Protein AF-A0A3B0Q1G1-F1 (afdb_monomer_lite)

Structure (mmCIF, N/CA/C/O backbone):
data_AF-A0A3B0Q1G1-F1
#
_entry.id   AF-A0A3B0Q1G1-F1
#
loop_
_atom_site.group_PDB
_atom_site.id
_atom_site.type_symbol
_atom_site.label_atom_id
_atom_site.label_alt_id
_atom_site.label_comp_id
_atom_site.label_asym_id
_atom_site.label_entity_id
_atom_site.label_seq_id
_atom_site.pdbx_PDB_ins_code
_atom_site.Cartn_x
_atom_site.Cartn_y
_atom_site.Cartn_z
_atom_site.occupancy
_atom_site.B_iso_or_equiv
_atom_site.auth_seq_id
_atom_site.auth_comp_id
_atom_site.auth_asym_id
_atom_site.auth_atom_id
_atom_site.pdbx_PDB_model_num
ATOM 1 N N . MET A 1 1 ? 29.381 -32.086 -14.141 1.00 49.34 1 MET A N 1
ATOM 2 C CA . MET A 1 1 ? 28.793 -31.236 -15.201 1.00 49.34 1 MET A CA 1
ATOM 3 C C . MET A 1 1 ? 27.579 -30.537 -14.602 1.00 49.34 1 MET A C 1
ATOM 5 O O . MET A 1 1 ? 26.660 -31.229 -14.189 1.00 49.34 1 MET A O 1
ATOM 9 N N . PHE A 1 2 ? 27.609 -29.208 -14.455 1.00 56.28 2 PHE A N 1
ATOM 10 C CA . PHE A 1 2 ? 26.468 -28.433 -13.952 1.00 56.28 2 PHE A CA 1
ATOM 11 C C . PHE A 1 2 ? 25.644 -27.934 -15.138 1.00 56.28 2 PHE A C 1
ATOM 13 O O . PHE A 1 2 ? 26.178 -27.279 -16.027 1.00 56.28 2 PHE A O 1
ATOM 20 N N . TYR A 1 3 ? 24.353 -28.256 -15.155 1.00 56.06 3 TYR A N 1
ATOM 21 C CA . TYR A 1 3 ? 23.409 -27.800 -16.171 1.00 56.06 3 TYR A CA 1
ATOM 22 C C . TYR A 1 3 ? 22.185 -27.208 -15.475 1.00 56.06 3 TYR A C 1
ATOM 24 O O . TYR A 1 3 ? 21.592 -27.846 -14.604 1.00 56.06 3 TYR A O 1
ATOM 32 N N . ARG A 1 4 ? 21.803 -25.985 -15.853 1.00 54.62 4 ARG A N 1
ATOM 33 C CA . ARG A 1 4 ? 20.591 -25.323 -15.363 1.00 54.62 4 ARG A CA 1
ATOM 34 C C . ARG A 1 4 ? 19.652 -25.112 -16.540 1.00 54.62 4 ARG A C 1
ATOM 36 O O . ARG A 1 4 ? 19.988 -24.416 -17.491 1.00 54.62 4 ARG A O 1
ATOM 43 N N . GLN A 1 5 ? 18.462 -25.699 -16.473 1.00 60.81 5 GLN A N 1
ATOM 44 C CA . GLN A 1 5 ? 17.454 -25.490 -17.505 1.00 60.81 5 GLN A CA 1
ATOM 45 C C . GLN A 1 5 ? 16.916 -24.054 -17.413 1.00 60.81 5 GLN A C 1
ATOM 47 O O . GLN A 1 5 ? 16.353 -23.652 -16.389 1.00 60.81 5 GLN A O 1
ATOM 52 N N . THR A 1 6 ? 17.074 -23.272 -18.482 1.00 58.97 6 THR A N 1
ATOM 53 C CA . THR A 1 6 ? 16.499 -21.922 -18.574 1.00 58.97 6 THR A CA 1
ATOM 54 C C . THR A 1 6 ? 14.976 -22.009 -18.567 1.00 58.97 6 THR A C 1
ATOM 56 O O . THR A 1 6 ? 14.389 -22.705 -19.400 1.00 58.97 6 THR A O 1
ATOM 59 N N . LYS A 1 7 ? 14.307 -21.297 -17.652 1.00 60.03 7 LYS A N 1
ATOM 60 C CA . LYS A 1 7 ? 12.838 -21.308 -17.575 1.00 60.03 7 LYS A CA 1
ATOM 61 C C . LYS A 1 7 ? 12.253 -20.224 -18.482 1.00 60.03 7 LYS A C 1
ATOM 63 O O . LYS A 1 7 ? 12.054 -19.102 -18.033 1.00 60.03 7 LYS A O 1
ATOM 68 N N . ARG A 1 8 ? 11.877 -20.590 -19.709 1.00 65.69 8 ARG A N 1
ATOM 69 C CA . ARG A 1 8 ? 11.277 -19.692 -20.722 1.00 65.69 8 ARG A CA 1
ATOM 70 C C . ARG A 1 8 ? 9.740 -19.615 -20.671 1.00 65.69 8 ARG A C 1
ATOM 72 O O . ARG A 1 8 ? 9.079 -19.457 -21.688 1.00 65.69 8 ARG A O 1
ATOM 79 N N . LYS A 1 9 ? 9.136 -19.790 -19.488 1.00 65.88 9 LYS A N 1
ATOM 80 C CA . LYS A 1 9 ? 7.666 -19.786 -19.351 1.00 65.88 9 LYS A CA 1
ATOM 81 C C . LYS A 1 9 ? 7.138 -18.350 -19.422 1.00 65.88 9 LYS A C 1
ATOM 83 O O . LYS A 1 9 ? 7.318 -17.606 -18.457 1.00 65.88 9 LYS A O 1
ATOM 88 N N . THR A 1 10 ? 6.475 -18.015 -20.524 1.00 63.28 10 THR A N 1
ATOM 89 C CA . THR A 1 10 ? 5.694 -16.786 -20.721 1.00 63.28 10 THR A CA 1
ATOM 90 C C . THR A 1 10 ? 4.335 -16.877 -20.003 1.00 63.28 10 THR A C 1
ATOM 92 O O . THR A 1 10 ? 3.992 -17.921 -19.444 1.00 63.28 10 THR A O 1
ATOM 95 N N . ASN A 1 11 ? 3.581 -15.771 -19.954 1.00 63.81 11 ASN A N 1
ATOM 96 C CA . ASN A 1 11 ? 2.269 -15.682 -19.289 1.00 63.81 11 ASN A CA 1
ATOM 97 C C . ASN A 1 11 ? 2.287 -16.039 -17.785 1.00 63.81 11 ASN A C 1
ATOM 99 O O . ASN A 1 11 ? 1.436 -16.762 -17.266 1.00 63.81 11 ASN A O 1
ATOM 103 N N . ARG A 1 12 ? 3.313 -15.565 -17.071 1.00 70.25 12 ARG A N 1
ATOM 104 C CA . ARG A 1 12 ? 3.322 -15.554 -15.601 1.00 70.25 12 ARG A CA 1
ATOM 105 C C . ARG A 1 12 ? 2.546 -14.340 -15.100 1.00 70.25 12 ARG A C 1
ATOM 107 O O . ARG A 1 12 ? 2.328 -13.401 -15.859 1.00 70.25 12 ARG A O 1
ATOM 114 N N . GLN A 1 13 ? 2.179 -14.345 -13.818 1.00 71.69 13 GLN A N 1
ATOM 115 C CA . GLN A 1 13 ? 1.636 -13.164 -13.148 1.00 71.69 13 GLN A CA 1
ATOM 116 C C . GLN A 1 13 ? 2.505 -11.945 -13.492 1.00 71.69 13 GLN A C 1
ATOM 118 O O . GLN A 1 13 ? 3.705 -11.988 -13.249 1.00 71.69 13 GLN A O 1
ATOM 123 N N . LEU A 1 14 ? 1.922 -10.903 -14.086 1.00 73.94 14 LEU A N 1
ATOM 124 C CA . LEU A 1 14 ? 2.657 -9.734 -14.599 1.00 73.94 14 LEU A CA 1
ATOM 125 C C . LEU A 1 14 ? 2.901 -8.672 -13.521 1.00 73.94 14 LEU A C 1
ATOM 127 O O . LEU A 1 14 ? 3.908 -7.967 -13.533 1.00 73.94 14 LEU A O 1
ATOM 131 N N . PHE A 1 15 ? 1.975 -8.595 -12.571 1.00 76.69 15 PHE A N 1
ATOM 132 C CA . PHE A 1 15 ? 1.910 -7.590 -11.522 1.00 76.69 15 PHE A CA 1
ATOM 133 C C . PHE A 1 15 ? 1.591 -8.280 -10.206 1.00 76.69 15 PHE A C 1
ATOM 135 O O . PHE A 1 15 ? 0.821 -9.247 -10.193 1.00 76.69 15 PHE A O 1
ATOM 142 N N . LYS A 1 16 ? 2.096 -7.755 -9.089 1.00 77.19 16 LYS A N 1
ATOM 143 C CA . LYS A 1 16 ? 1.431 -8.036 -7.812 1.00 77.19 16 LYS A CA 1
ATOM 144 C C . LYS A 1 16 ? -0.013 -7.528 -7.892 1.00 77.19 16 LYS A C 1
ATOM 146 O O . LYS A 1 16 ? -0.268 -6.482 -8.477 1.00 77.19 16 LYS A O 1
ATOM 151 N N . GLU A 1 17 ? -0.957 -8.265 -7.314 1.00 80.31 17 GLU A N 1
ATOM 152 C CA . GLU A 1 17 ? -2.388 -7.915 -7.386 1.00 80.31 17 GLU A CA 1
ATOM 153 C C . GLU A 1 17 ? -2.722 -6.619 -6.634 1.00 80.31 17 GLU A C 1
ATOM 155 O O . GLU A 1 17 ? -3.733 -5.971 -6.907 1.00 80.31 17 GLU A O 1
ATOM 160 N N . THR A 1 18 ? -1.863 -6.217 -5.697 1.00 85.50 18 THR A N 1
ATOM 161 C CA . THR A 1 18 ? -2.074 -5.024 -4.887 1.00 85.50 18 THR A CA 1
ATOM 162 C C . THR A 1 18 ? -1.908 -3.756 -5.716 1.00 85.50 18 THR A C 1
ATOM 164 O O . THR A 1 18 ? -0.815 -3.417 -6.169 1.00 85.50 18 THR A O 1
ATOM 167 N N . ILE A 1 19 ? -3.007 -3.018 -5.843 1.00 88.25 19 ILE A N 1
ATOM 168 C CA . ILE A 1 19 ? -3.023 -1.656 -6.369 1.00 88.25 19 ILE A CA 1
ATOM 169 C C . ILE A 1 19 ? -2.858 -0.688 -5.201 1.00 88.25 19 ILE A C 1
ATOM 171 O O . ILE A 1 19 ? -3.674 -0.676 -4.274 1.00 88.25 19 ILE A O 1
ATOM 175 N N . TYR A 1 20 ? -1.846 0.165 -5.283 1.00 92.00 20 TYR A N 1
ATOM 176 C CA . TYR A 1 20 ? -1.617 1.230 -4.317 1.00 92.00 20 TYR A CA 1
ATOM 177 C C . TYR A 1 20 ? -2.210 2.540 -4.817 1.00 92.00 20 TYR A C 1
ATOM 179 O O . TYR A 1 20 ? -2.220 2.821 -6.016 1.00 92.00 20 TYR A O 1
ATOM 187 N N . SER A 1 21 ? -2.724 3.346 -3.890 1.00 92.94 21 SER A N 1
ATOM 188 C CA . SER A 1 21 ? -3.154 4.714 -4.187 1.00 92.94 21 SER A CA 1
ATOM 189 C C . SER A 1 21 ? -2.000 5.689 -3.972 1.00 92.94 21 SER A C 1
ATOM 191 O O . SER A 1 21 ? -1.089 5.414 -3.194 1.00 92.94 21 SER A O 1
ATOM 193 N N . ILE A 1 22 ? -2.071 6.836 -4.639 1.00 94.38 22 ILE A N 1
ATOM 194 C CA . ILE A 1 22 ? -1.058 7.891 -4.584 1.00 94.38 22 ILE A CA 1
ATOM 195 C C . ILE A 1 22 ? -1.653 9.130 -3.899 1.00 94.38 22 ILE A C 1
ATOM 197 O O . ILE A 1 22 ? -2.836 9.445 -4.081 1.00 94.38 22 ILE A O 1
ATOM 201 N N . GLU A 1 23 ? -0.862 9.805 -3.068 1.00 92.81 23 GLU A N 1
ATOM 202 C CA . GLU A 1 23 ? -1.039 11.228 -2.751 1.00 92.81 23 GLU A CA 1
ATOM 203 C C . GLU A 1 23 ? -0.050 12.032 -3.585 1.00 92.81 23 GLU A C 1
ATOM 205 O O . GLU A 1 23 ? 1.117 11.655 -3.675 1.00 92.81 23 GLU A O 1
ATOM 210 N N . THR A 1 24 ? -0.503 13.134 -4.169 1.00 92.75 24 THR A N 1
ATOM 211 C CA . THR A 1 24 ? 0.381 14.086 -4.840 1.00 92.75 24 THR A CA 1
ATOM 212 C C . THR A 1 24 ? 0.466 15.338 -3.988 1.00 92.75 24 THR A C 1
ATOM 214 O O . THR A 1 24 ? -0.559 15.962 -3.718 1.00 92.75 24 THR A O 1
ATOM 217 N N . ILE A 1 25 ? 1.676 15.693 -3.574 1.00 91.50 25 ILE A N 1
ATOM 218 C CA . ILE A 1 25 ? 1.970 16.899 -2.798 1.00 91.50 25 ILE A CA 1
ATOM 219 C C . ILE A 1 25 ? 2.879 17.769 -3.659 1.00 91.50 25 ILE A C 1
ATOM 221 O O . ILE A 1 25 ? 3.751 17.256 -4.350 1.00 91.50 25 ILE A O 1
ATOM 225 N N . THR A 1 26 ? 2.640 19.076 -3.679 1.00 91.69 26 THR A N 1
ATOM 226 C CA . THR A 1 26 ? 3.552 20.017 -4.342 1.00 91.69 26 THR A CA 1
ATOM 227 C C . THR A 1 26 ? 4.533 20.526 -3.298 1.00 91.69 26 THR A C 1
ATOM 229 O O . THR A 1 26 ? 4.090 21.016 -2.258 1.00 91.69 26 THR A O 1
ATOM 232 N N . ASN A 1 27 ? 5.830 20.354 -3.538 1.00 90.50 27 ASN A N 1
ATOM 233 C CA . ASN A 1 27 ? 6.868 20.813 -2.621 1.00 90.50 27 ASN A CA 1
ATOM 234 C C . ASN A 1 27 ? 7.078 22.336 -2.724 1.00 90.50 27 ASN A C 1
ATOM 236 O O . ASN A 1 27 ? 6.457 23.016 -3.545 1.00 90.50 27 ASN A O 1
ATOM 240 N N . GLU A 1 28 ? 7.958 22.877 -1.882 1.00 90.75 28 GLU A N 1
ATOM 241 C CA . GLU A 1 28 ? 8.259 24.317 -1.824 1.00 90.75 28 GLU A CA 1
ATOM 242 C C . GLU A 1 28 ? 8.811 24.873 -3.150 1.00 90.75 28 GLU A C 1
ATOM 244 O O . GLU A 1 28 ? 8.628 26.051 -3.447 1.00 90.75 28 GLU A O 1
ATOM 249 N N . ASN A 1 29 ? 9.410 24.015 -3.984 1.00 91.94 29 ASN A N 1
ATOM 250 C CA . ASN A 1 29 ? 9.937 24.368 -5.304 1.00 91.94 29 ASN A CA 1
ATOM 251 C C . ASN A 1 29 ? 8.871 24.312 -6.416 1.00 91.94 29 ASN A C 1
ATOM 253 O O . ASN A 1 29 ? 9.179 24.572 -7.578 1.00 91.94 29 ASN A O 1
ATOM 257 N N . GLY A 1 30 ? 7.622 23.961 -6.092 1.00 89.94 30 GLY A N 1
ATOM 258 C CA . GLY A 1 30 ? 6.548 23.793 -7.073 1.00 89.94 30 GLY A CA 1
ATOM 259 C C . GLY A 1 30 ? 6.559 22.439 -7.793 1.00 89.94 30 GLY A C 1
ATOM 260 O O . GLY A 1 30 ? 5.782 22.237 -8.730 1.00 89.94 30 GLY A O 1
ATOM 261 N N . GLU A 1 31 ? 7.405 21.497 -7.376 1.00 89.69 31 GLU A N 1
ATOM 262 C CA . GLU A 1 31 ? 7.509 20.174 -7.987 1.00 89.69 31 GLU A CA 1
ATOM 263 C C . GLU A 1 31 ? 6.510 19.196 -7.358 1.00 89.69 31 GLU A C 1
ATOM 265 O O . GLU A 1 31 ? 6.242 19.220 -6.155 1.00 89.69 31 GLU A O 1
ATOM 270 N N . LYS A 1 32 ? 5.940 18.310 -8.183 1.00 91.94 32 LYS A N 1
ATOM 271 C CA . LYS A 1 32 ? 5.004 17.276 -7.725 1.00 91.94 32 LYS A CA 1
ATOM 272 C C . LYS A 1 32 ? 5.770 16.082 -7.156 1.00 91.94 32 LYS A C 1
ATOM 274 O O . LYS A 1 32 ? 6.426 15.357 -7.901 1.00 91.94 32 LYS A O 1
ATOM 279 N N . GLU A 1 33 ? 5.571 15.812 -5.875 1.00 93.75 33 GLU A N 1
ATOM 280 C CA . GLU A 1 33 ? 6.030 14.610 -5.186 1.00 93.75 33 GLU A CA 1
ATOM 281 C C . GLU A 1 33 ? 4.877 13.617 -5.020 1.00 93.75 33 GLU A C 1
ATOM 283 O O . GLU A 1 33 ? 3.731 13.983 -4.738 1.00 93.75 33 GLU A O 1
ATOM 288 N N . TYR A 1 34 ? 5.176 12.334 -5.215 1.00 94.56 34 TYR A N 1
ATOM 289 C CA . TYR A 1 34 ? 4.189 11.261 -5.172 1.00 94.56 34 TYR A CA 1
ATOM 290 C C . TYR A 1 34 ? 4.453 10.371 -3.973 1.00 94.56 34 TYR A C 1
ATOM 292 O O . TYR A 1 34 ? 5.544 9.840 -3.831 1.00 94.56 34 TYR A O 1
ATOM 300 N N . TYR A 1 35 ? 3.444 10.140 -3.149 1.00 93.94 35 TYR A N 1
ATOM 301 C CA . TYR A 1 35 ? 3.564 9.328 -1.947 1.00 93.94 35 TYR A CA 1
ATOM 302 C C . TYR A 1 35 ? 2.626 8.130 -2.014 1.00 93.94 35 TYR A C 1
ATOM 304 O O . TYR A 1 35 ? 1.458 8.242 -2.404 1.00 93.94 35 TYR A O 1
ATOM 312 N N . LYS A 1 36 ? 3.134 6.966 -1.613 1.00 94.44 36 LYS A N 1
ATOM 313 C CA . LYS A 1 36 ? 2.354 5.730 -1.531 1.00 94.44 36 LYS A CA 1
ATOM 314 C C . LYS A 1 36 ? 1.379 5.809 -0.357 1.00 94.44 36 LYS A C 1
ATOM 316 O O . LYS A 1 36 ? 1.761 6.192 0.746 1.00 94.44 36 LYS A O 1
ATOM 321 N N . LYS A 1 37 ? 0.128 5.406 -0.592 1.00 93.81 37 LYS A N 1
ATOM 322 C CA . LYS A 1 37 ? -0.869 5.191 0.461 1.00 93.81 37 LYS A CA 1
ATOM 323 C C . LYS A 1 37 ? -1.014 3.711 0.769 1.00 93.81 37 LYS A C 1
ATOM 325 O O . LYS A 1 37 ? -1.346 2.919 -0.118 1.00 93.81 37 LYS A O 1
ATOM 330 N N . GLU A 1 38 ? -0.884 3.372 2.039 1.00 92.75 38 GLU A N 1
ATOM 331 C CA . GLU A 1 38 ? -1.140 2.038 2.568 1.00 92.75 38 GLU A CA 1
ATOM 332 C C . GLU A 1 38 ? -2.394 2.018 3.446 1.00 92.75 38 GLU A C 1
ATOM 334 O O . GLU A 1 38 ? -3.008 3.049 3.744 1.00 92.75 38 GLU A O 1
ATOM 339 N N . LYS A 1 39 ? -2.842 0.811 3.794 1.00 93.50 39 LYS A N 1
ATOM 340 C CA . LYS A 1 39 ? -4.026 0.591 4.624 1.00 93.50 39 LYS A CA 1
ATOM 341 C C . LYS A 1 39 ? -3.672 -0.337 5.771 1.00 93.50 39 LYS A C 1
ATOM 343 O O . LYS A 1 39 ? -3.285 -1.476 5.534 1.00 93.50 39 LYS A O 1
ATOM 348 N N . ILE A 1 40 ? -3.926 0.124 6.985 1.00 94.44 40 ILE A N 1
ATOM 349 C CA . ILE A 1 40 ? -3.827 -0.670 8.204 1.00 94.44 40 ILE A CA 1
ATOM 350 C C . ILE A 1 40 ? -5.232 -1.122 8.581 1.00 94.44 40 ILE A C 1
ATOM 352 O O . ILE A 1 40 ? -6.124 -0.288 8.734 1.00 94.44 40 ILE A O 1
ATOM 356 N N . ASN A 1 41 ? -5.465 -2.430 8.709 1.00 96.19 41 ASN A N 1
ATOM 357 C CA . ASN A 1 41 ? -6.748 -2.925 9.206 1.00 96.19 41 ASN A CA 1
ATOM 358 C C . ASN A 1 41 ? -6.787 -2.830 10.733 1.00 96.19 41 ASN A C 1
ATOM 360 O O . ASN A 1 41 ? -6.004 -3.491 11.403 1.00 96.19 41 ASN A O 1
ATOM 364 N N . ILE A 1 42 ? -7.730 -2.056 11.267 1.00 96.06 42 ILE A N 1
ATOM 365 C CA . ILE A 1 42 ? -7.780 -1.708 12.696 1.00 96.06 42 ILE A CA 1
ATOM 366 C C . ILE A 1 42 ? -7.909 -2.951 13.590 1.00 96.06 42 ILE A C 1
ATOM 368 O O . ILE A 1 42 ? -7.224 -3.060 14.601 1.00 96.06 42 ILE A O 1
ATOM 372 N N . ILE A 1 43 ? -8.763 -3.904 13.203 1.00 95.69 43 ILE A N 1
ATOM 373 C CA . ILE A 1 43 ? -9.078 -5.097 14.008 1.00 95.69 43 ILE A CA 1
ATOM 374 C C . ILE A 1 43 ? -7.996 -6.181 13.907 1.00 95.69 43 ILE A C 1
ATOM 376 O O . ILE A 1 43 ? -7.854 -6.995 14.820 1.00 95.69 43 ILE A O 1
ATOM 380 N N . ASN A 1 44 ? -7.229 -6.199 12.816 1.00 94.56 44 ASN A N 1
ATOM 381 C CA . ASN A 1 44 ? -6.196 -7.204 12.577 1.00 94.56 44 ASN A CA 1
ATOM 382 C C . ASN A 1 44 ? -4.776 -6.726 12.900 1.00 94.56 44 ASN A C 1
ATOM 384 O O . ASN A 1 44 ? -3.895 -7.569 13.062 1.00 94.56 44 ASN A O 1
ATOM 388 N N . GLU A 1 45 ? -4.535 -5.418 12.980 1.00 94.38 45 GLU A N 1
ATOM 389 C CA . GLU A 1 45 ? -3.201 -4.880 13.237 1.00 94.38 45 GLU A CA 1
ATOM 390 C C . GLU A 1 45 ? -2.840 -5.044 14.711 1.00 94.38 45 GLU A C 1
ATOM 392 O O . GLU A 1 45 ? -3.460 -4.441 15.587 1.00 94.38 45 GLU A O 1
ATOM 397 N N . LYS A 1 46 ? -1.853 -5.893 15.003 1.00 93.19 46 LYS A N 1
ATOM 398 C CA . LYS A 1 46 ? -1.469 -6.188 16.386 1.00 93.19 46 LYS A CA 1
ATOM 399 C C . LYS A 1 46 ? -0.854 -4.977 17.066 1.00 93.19 46 LYS A C 1
ATOM 401 O O . LYS A 1 46 ? -1.111 -4.766 18.245 1.00 93.19 46 LYS A O 1
ATOM 406 N N . ASN A 1 47 ? -0.114 -4.166 16.315 1.00 91.94 47 ASN A N 1
ATOM 407 C CA . ASN A 1 47 ? 0.621 -3.005 16.806 1.00 91.94 47 ASN A CA 1
ATOM 408 C C . ASN A 1 47 ? -0.141 -1.688 16.590 1.00 91.94 47 ASN A C 1
ATOM 410 O O . ASN A 1 47 ? 0.469 -0.622 16.547 1.00 91.94 47 ASN A O 1
ATOM 414 N N . ILE A 1 48 ? -1.475 -1.729 16.473 1.00 94.50 48 ILE A N 1
ATOM 415 C CA . ILE A 1 48 ? -2.288 -0.557 16.113 1.00 94.50 48 ILE A CA 1
ATOM 416 C C . ILE A 1 48 ? -2.039 0.644 17.035 1.00 94.50 48 ILE A C 1
ATOM 418 O O . ILE A 1 48 ? -1.995 1.776 16.569 1.00 94.50 48 ILE A O 1
ATOM 422 N N . TYR A 1 49 ? -1.780 0.404 18.322 1.00 94.44 49 TYR A N 1
ATOM 423 C CA . TYR A 1 49 ? -1.457 1.449 19.292 1.00 94.44 49 TYR A CA 1
ATOM 424 C C . TYR A 1 49 ? -0.180 2.228 18.939 1.00 94.44 49 TYR A C 1
ATOM 426 O O . TYR A 1 49 ? -0.170 3.455 19.017 1.00 94.44 49 TYR A O 1
ATOM 434 N N . TYR A 1 50 ? 0.870 1.545 18.469 1.00 91.88 50 TYR A N 1
ATOM 435 C CA . TYR A 1 50 ? 2.101 2.203 18.023 1.00 91.88 50 TYR A CA 1
ATOM 436 C C . TYR A 1 50 ? 1.842 3.098 16.813 1.00 91.88 50 TYR A C 1
ATOM 438 O O . TYR A 1 50 ? 2.298 4.238 16.805 1.00 91.88 50 TYR A O 1
ATOM 446 N N . HIS A 1 51 ? 1.054 2.632 15.842 1.00 92.31 51 HIS A N 1
ATOM 447 C CA . HIS A 1 51 ? 0.689 3.450 14.684 1.00 92.31 51 HIS A CA 1
ATOM 448 C C . HIS A 1 51 ? -0.116 4.693 15.079 1.00 92.31 51 HIS A C 1
ATOM 450 O O . HIS A 1 51 ? 0.120 5.775 14.549 1.00 92.31 51 HIS A O 1
ATOM 456 N N . LEU A 1 52 ? -1.045 4.562 16.031 1.00 95.12 52 LEU A N 1
ATOM 457 C CA . LEU A 1 52 ? -1.863 5.681 16.506 1.00 95.12 52 LEU A CA 1
ATOM 458 C C . LEU A 1 52 ? -1.048 6.728 17.282 1.00 95.12 52 LEU A C 1
ATOM 460 O O . LEU A 1 52 ? -1.359 7.913 17.193 1.00 95.12 52 LEU A O 1
ATOM 464 N N . VAL A 1 53 ? -0.024 6.309 18.034 1.00 93.19 53 VAL A N 1
ATOM 465 C CA . VAL A 1 53 ? 0.792 7.204 18.874 1.00 93.19 53 VAL A CA 1
ATOM 466 C C . VAL A 1 53 ? 2.000 7.758 18.116 1.00 93.19 53 VAL A C 1
ATOM 468 O O . VAL A 1 53 ? 2.194 8.971 18.067 1.00 93.19 53 VAL A O 1
ATOM 471 N N . LYS A 1 54 ? 2.823 6.884 17.531 1.00 90.25 54 LYS A N 1
ATOM 472 C CA . LYS A 1 54 ? 4.115 7.234 16.922 1.00 90.25 54 LYS A CA 1
ATOM 473 C C . LYS A 1 54 ? 3.957 7.712 15.482 1.00 90.25 54 LYS A C 1
ATOM 475 O O . LYS A 1 54 ? 4.465 8.770 15.115 1.00 90.25 54 LYS A O 1
ATOM 480 N N . ASP A 1 55 ? 3.178 6.977 14.697 1.00 89.69 55 ASP A N 1
ATOM 481 C CA . ASP A 1 55 ? 2.984 7.261 13.272 1.00 89.69 55 ASP A CA 1
ATOM 482 C C . ASP A 1 55 ? 1.778 8.185 13.043 1.00 89.69 55 ASP A C 1
ATOM 484 O O . ASP A 1 55 ? 1.292 8.341 11.928 1.00 89.69 55 ASP A O 1
ATOM 488 N N . ARG A 1 56 ? 1.286 8.849 14.097 1.00 91.62 56 ARG A N 1
ATOM 489 C CA . ARG A 1 56 ? 0.075 9.678 14.059 1.00 91.62 56 ARG A CA 1
ATOM 490 C C . ARG A 1 56 ? 0.057 10.675 12.901 1.00 91.62 56 ARG A C 1
ATOM 492 O O . ARG A 1 56 ? -0.974 10.884 12.267 1.00 91.62 56 ARG A O 1
ATOM 499 N N . HIS A 1 57 ? 1.202 11.294 12.635 1.00 90.75 57 HIS A N 1
ATOM 500 C CA . HIS A 1 57 ? 1.368 12.317 11.606 1.00 90.75 57 HIS A CA 1
ATOM 501 C C . HIS A 1 57 ? 1.216 11.777 10.171 1.00 90.75 57 HIS A C 1
ATOM 503 O O . HIS A 1 57 ? 0.860 12.540 9.273 1.00 90.75 57 HIS A O 1
ATOM 509 N N . THR A 1 58 ? 1.428 10.476 9.960 1.00 92.06 58 THR A N 1
ATOM 510 C CA . THR A 1 58 ? 1.325 9.805 8.654 1.00 92.06 58 THR A CA 1
ATOM 511 C C . THR A 1 58 ? -0.101 9.336 8.354 1.00 92.06 58 THR A C 1
ATOM 513 O O . THR A 1 58 ? -0.472 9.108 7.197 1.00 92.06 58 THR A O 1
ATOM 516 N N . LEU A 1 59 ? -0.942 9.219 9.387 1.00 94.38 59 LEU A N 1
ATOM 517 C CA . LEU A 1 59 ? -2.341 8.833 9.258 1.00 94.38 59 LEU A CA 1
ATOM 518 C C . LEU A 1 59 ? -3.136 9.949 8.581 1.00 94.38 59 LEU A C 1
ATOM 520 O O . LEU A 1 59 ? -3.275 11.053 9.105 1.00 94.38 59 LEU A O 1
ATOM 524 N N . ILE A 1 60 ? -3.754 9.640 7.441 1.00 93.38 60 ILE A N 1
ATOM 525 C CA . ILE A 1 60 ? -4.515 10.628 6.659 1.00 93.38 60 ILE A CA 1
ATOM 526 C C . ILE A 1 60 ? -5.667 11.221 7.484 1.00 93.38 60 ILE A C 1
ATOM 528 O O . ILE A 1 60 ? -5.939 12.416 7.395 1.00 93.38 60 ILE A O 1
ATOM 532 N N . ILE A 1 61 ? -6.313 10.401 8.320 1.00 93.44 61 ILE A N 1
ATOM 533 C CA . ILE A 1 61 ? -7.420 10.845 9.176 1.00 93.44 61 ILE A CA 1
ATOM 534 C C . ILE A 1 61 ? -6.976 11.864 10.233 1.00 93.44 61 ILE A C 1
ATOM 536 O O . ILE A 1 61 ? -7.797 12.659 10.665 1.00 93.44 61 ILE A O 1
ATOM 540 N N . ASN A 1 62 ? -5.690 11.922 10.599 1.00 94.44 62 ASN A N 1
ATOM 541 C CA . ASN A 1 62 ? -5.191 12.899 11.568 1.00 94.44 62 ASN A CA 1
ATOM 542 C C . ASN A 1 62 ? -5.342 14.346 11.069 1.00 94.44 62 ASN A C 1
ATOM 544 O O . ASN A 1 62 ? -5.486 15.259 11.873 1.00 94.44 62 ASN A O 1
ATOM 548 N N . LYS A 1 63 ? -5.339 14.559 9.745 1.00 88.94 63 LYS A N 1
ATOM 549 C CA . LYS A 1 63 ? -5.535 15.889 9.147 1.00 88.94 63 LYS A CA 1
ATOM 550 C C . LYS A 1 63 ? -6.996 16.344 9.167 1.00 88.94 63 LYS A C 1
ATOM 552 O O . LYS A 1 63 ? -7.243 17.542 9.173 1.00 88.94 63 LYS A O 1
ATOM 557 N N . SER A 1 64 ? -7.953 15.412 9.126 1.00 90.88 64 SER A N 1
ATOM 558 C CA . SER A 1 64 ? -9.383 15.732 8.997 1.00 90.88 64 SER A CA 1
ATOM 559 C C . SER A 1 64 ? -10.177 15.530 10.288 1.00 90.88 64 SER A C 1
ATOM 561 O O . SER A 1 64 ? -11.127 16.262 10.535 1.00 90.88 64 SER A O 1
ATOM 563 N N . ASN A 1 65 ? -9.820 14.515 11.076 1.00 92.94 65 ASN A N 1
ATOM 564 C CA . ASN A 1 65 ? -10.540 14.044 12.258 1.00 92.94 65 ASN A CA 1
ATOM 565 C C . ASN A 1 65 ? -9.554 13.472 13.302 1.00 92.94 65 ASN A C 1
ATOM 567 O O . ASN A 1 65 ? -9.580 12.263 13.574 1.00 92.94 65 ASN A O 1
ATOM 571 N N . PRO A 1 66 ? -8.639 14.291 13.857 1.00 94.31 66 PRO A N 1
ATOM 572 C CA . PRO A 1 66 ? -7.669 13.838 14.857 1.00 94.31 66 PRO A CA 1
ATOM 573 C C . PRO A 1 66 ? -8.327 13.231 16.106 1.00 94.31 66 PRO A C 1
ATOM 575 O O . PRO A 1 66 ? -7.766 12.307 16.692 1.00 94.31 66 PRO A O 1
ATOM 578 N N . GLU A 1 67 ? -9.537 13.666 16.459 1.00 93.69 67 GLU A N 1
ATOM 579 C CA . GLU A 1 67 ? -10.310 13.176 17.603 1.00 93.69 67 GLU A CA 1
ATOM 580 C C . GL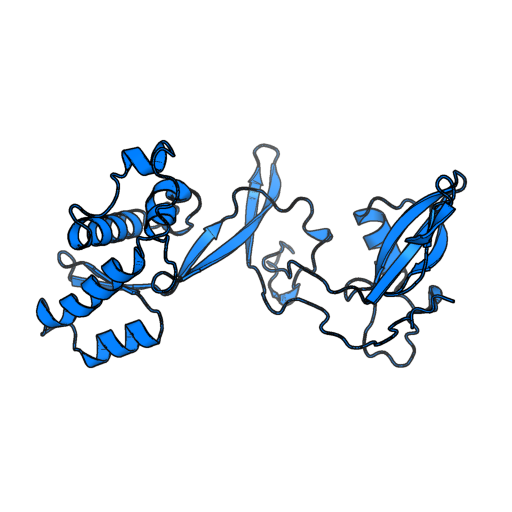U A 1 67 ? -10.643 11.680 17.513 1.00 93.69 67 GLU A C 1
ATOM 582 O O . GLU A 1 67 ? -10.780 11.003 18.530 1.00 93.69 67 GLU A O 1
ATOM 587 N N . VAL A 1 68 ? -10.744 11.130 16.297 1.00 93.88 68 VAL A N 1
ATOM 588 C CA . VAL A 1 68 ? -10.975 9.692 16.094 1.00 93.88 68 VAL A CA 1
ATOM 589 C C . VAL A 1 68 ? -9.773 8.883 16.580 1.00 93.88 68 VAL A C 1
ATOM 591 O O . VAL A 1 68 ? -9.950 7.828 17.184 1.00 93.88 68 VAL A O 1
ATOM 594 N N . ILE A 1 69 ? -8.558 9.383 16.340 1.00 95.69 69 ILE A N 1
ATOM 595 C CA . ILE A 1 69 ? -7.322 8.744 16.800 1.00 95.69 69 ILE A CA 1
ATOM 596 C C . ILE A 1 69 ? -7.259 8.795 18.325 1.00 95.69 69 ILE A C 1
ATOM 598 O O . ILE A 1 69 ? -6.993 7.769 18.945 1.00 95.69 69 ILE A O 1
ATOM 602 N N . ASP A 1 70 ? -7.556 9.952 18.920 1.00 95.62 70 ASP A N 1
ATOM 603 C CA . ASP A 1 70 ? -7.525 10.126 20.376 1.00 95.62 70 ASP A CA 1
ATOM 604 C C . ASP A 1 70 ? -8.491 9.169 21.080 1.00 95.62 70 ASP A C 1
ATOM 606 O O . ASP A 1 70 ? -8.071 8.432 21.970 1.00 95.62 70 ASP A O 1
ATOM 610 N N . LYS A 1 71 ? -9.736 9.058 20.602 1.00 95.88 71 LYS A N 1
ATOM 611 C CA . LYS A 1 71 ? -10.707 8.105 21.163 1.00 95.88 71 LYS A CA 1
ATOM 612 C C . LYS A 1 71 ? -10.248 6.651 21.037 1.00 95.88 71 LYS A C 1
ATOM 614 O O . LYS A 1 71 ? -10.441 5.858 21.953 1.00 95.88 71 LYS A O 1
ATOM 619 N N . MET A 1 72 ? -9.629 6.273 19.917 1.00 96.56 72 MET A N 1
ATOM 620 C CA . MET A 1 72 ? -9.087 4.917 19.756 1.00 96.56 72 MET A CA 1
ATOM 621 C C . MET A 1 72 ? -7.940 4.635 20.734 1.00 96.56 72 MET A C 1
ATOM 623 O O . MET A 1 72 ? -7.871 3.539 21.289 1.00 96.56 72 MET A O 1
ATOM 627 N N . ILE A 1 73 ? -7.058 5.611 20.953 1.00 96.56 73 ILE A N 1
ATOM 628 C CA . ILE A 1 73 ? -5.972 5.533 21.938 1.00 96.56 73 ILE A CA 1
ATOM 629 C C . ILE A 1 73 ? -6.556 5.384 23.348 1.00 96.56 73 ILE A C 1
ATOM 631 O O . ILE A 1 73 ? -6.168 4.461 24.058 1.00 96.56 73 ILE A O 1
ATOM 635 N N . GLU A 1 74 ? -7.527 6.218 23.723 1.00 96.06 74 GLU A N 1
ATOM 636 C CA . GLU A 1 74 ? -8.197 6.170 25.030 1.00 96.06 74 GLU A CA 1
ATOM 637 C C . GLU A 1 74 ? -8.884 4.824 25.283 1.00 96.06 74 GLU A C 1
ATOM 639 O O . GLU A 1 74 ? -8.800 4.280 26.382 1.00 96.06 74 GLU A O 1
ATOM 644 N N . ILE A 1 75 ? -9.525 4.242 24.264 1.00 96.81 75 ILE A N 1
ATOM 645 C CA . ILE A 1 75 ? -10.103 2.897 24.359 1.00 96.81 75 ILE A CA 1
ATOM 646 C C . ILE A 1 75 ? -9.008 1.866 24.655 1.00 96.81 75 ILE A C 1
ATOM 648 O O . ILE A 1 75 ? -9.163 1.047 25.560 1.00 96.81 75 ILE A O 1
ATOM 652 N N . ILE A 1 76 ? -7.893 1.894 23.921 1.00 96.75 76 ILE A N 1
ATOM 653 C CA . ILE A 1 76 ? -6.785 0.957 24.150 1.00 96.75 76 ILE A CA 1
ATOM 654 C C . ILE A 1 76 ? -6.215 1.132 25.563 1.00 96.75 76 ILE A C 1
ATOM 656 O O . ILE A 1 76 ? -5.982 0.136 26.246 1.00 96.75 76 ILE A O 1
ATOM 660 N N . GLU A 1 77 ? -6.043 2.370 26.022 1.00 95.38 77 GLU A N 1
ATOM 661 C CA . GLU A 1 77 ? -5.532 2.698 27.357 1.00 95.38 77 GLU A CA 1
ATOM 662 C C . GLU A 1 77 ? -6.469 2.252 28.476 1.00 95.38 77 GLU A C 1
ATOM 664 O O . GLU A 1 77 ? -6.020 1.613 29.425 1.00 95.38 77 GLU A O 1
ATOM 669 N N . LYS A 1 78 ? -7.774 2.498 28.337 1.00 95.25 78 LYS A N 1
ATOM 670 C CA . LYS A 1 78 ? -8.788 2.080 29.313 1.00 95.25 78 LYS A CA 1
ATOM 671 C C . LYS A 1 78 ? -8.867 0.559 29.436 1.00 95.25 78 LYS A C 1
ATOM 673 O O . LYS A 1 78 ? -8.915 0.016 30.533 1.00 95.25 78 LYS A O 1
ATOM 678 N N . TYR A 1 79 ? -8.893 -0.155 28.312 1.00 95.31 79 TYR A N 1
ATOM 679 C CA . TYR A 1 79 ? -9.043 -1.615 28.314 1.00 95.31 79 TYR A CA 1
ATOM 680 C C . TYR A 1 79 ? -7.724 -2.359 28.572 1.00 95.31 79 TYR A C 1
ATOM 682 O O . TYR A 1 79 ? -7.749 -3.532 28.964 1.00 95.31 79 TYR A O 1
ATOM 690 N N . GLY A 1 80 ? -6.593 -1.689 28.349 1.00 91.69 80 GLY A N 1
ATOM 691 C CA . GLY A 1 80 ? -5.235 -2.176 28.572 1.00 91.69 80 GLY A CA 1
ATOM 692 C C . GLY A 1 80 ? -4.565 -1.633 29.834 1.00 91.69 80 GLY A C 1
ATOM 693 O O . GLY A 1 80 ? -3.351 -1.798 29.973 1.00 91.69 80 GLY A O 1
ATOM 694 N N . GLU A 1 81 ? -5.317 -0.997 30.737 1.00 90.50 81 GLU A N 1
ATOM 695 C CA . GLU A 1 81 ? -4.793 -0.351 31.943 1.00 90.50 81 GLU A CA 1
ATOM 696 C C . GLU A 1 81 ? -3.846 -1.278 32.729 1.00 90.50 81 GLU A C 1
ATOM 698 O O . GLU A 1 81 ? -4.125 -2.461 32.952 1.00 90.50 81 GLU A O 1
ATOM 703 N N . GLY A 1 82 ? -2.671 -0.750 33.089 1.00 84.38 82 GLY A N 1
ATOM 704 C CA . GLY A 1 82 ? -1.617 -1.480 33.803 1.00 84.38 82 GLY A CA 1
ATOM 705 C C . GLY A 1 82 ? -0.853 -2.525 32.977 1.00 84.38 82 GLY A C 1
ATOM 706 O O . GLY A 1 82 ? 0.055 -3.163 33.506 1.00 84.38 82 GLY A O 1
ATOM 707 N N . LYS A 1 83 ? -1.195 -2.723 31.697 1.00 86.81 83 LYS A N 1
ATOM 708 C CA . LYS A 1 83 ? -0.568 -3.728 30.816 1.00 86.81 83 LYS A CA 1
ATOM 709 C C . LYS A 1 83 ? 0.153 -3.134 29.615 1.00 86.81 83 LYS A C 1
ATOM 711 O O . LYS A 1 83 ? 0.940 -3.840 28.993 1.00 86.81 83 LYS A O 1
ATOM 716 N N . ILE A 1 84 ? -0.125 -1.881 29.270 1.00 89.19 84 ILE A N 1
ATOM 717 C CA . ILE A 1 84 ? 0.464 -1.214 28.108 1.00 89.19 84 ILE A CA 1
ATOM 718 C C . ILE A 1 84 ? 1.472 -0.138 28.536 1.00 89.19 84 ILE A C 1
ATOM 720 O O . ILE A 1 84 ? 1.294 0.474 29.590 1.00 89.19 84 ILE A O 1
ATOM 724 N N . PRO A 1 85 ? 2.522 0.113 27.736 1.00 87.69 85 PRO A N 1
ATOM 725 C CA . PRO A 1 85 ? 3.440 1.216 27.988 1.00 87.69 85 PRO A CA 1
ATOM 726 C C . PRO A 1 85 ? 2.737 2.570 27.825 1.00 87.69 85 PRO A C 1
ATOM 728 O O . PRO A 1 85 ? 1.795 2.724 27.039 1.00 87.69 85 PRO A O 1
ATOM 731 N N . SER A 1 86 ? 3.235 3.574 28.539 1.00 87.81 86 SER A N 1
ATOM 732 C CA . SER A 1 86 ? 2.764 4.952 28.411 1.00 87.81 86 SER A CA 1
ATOM 733 C C . SER A 1 86 ? 3.075 5.531 27.024 1.00 87.81 86 SER A C 1
ATOM 735 O O . SER A 1 86 ? 4.041 5.140 26.357 1.00 87.81 86 SER A O 1
ATOM 737 N N . ARG A 1 87 ? 2.302 6.543 26.600 1.00 90.62 87 ARG A N 1
ATOM 738 C CA . ARG A 1 87 ? 2.547 7.261 25.332 1.00 90.62 87 ARG A CA 1
ATOM 739 C C . ARG A 1 87 ? 3.986 7.797 25.237 1.00 90.62 87 ARG A C 1
ATOM 741 O O . ARG A 1 87 ? 4.608 7.714 24.182 1.00 90.62 87 ARG A O 1
ATOM 748 N N . HIS A 1 88 ? 4.538 8.304 26.345 1.00 87.44 88 HIS A N 1
ATOM 749 C CA . HIS A 1 88 ? 5.899 8.852 26.406 1.00 87.44 88 HIS A CA 1
ATOM 750 C C . HIS A 1 88 ? 6.983 7.784 26.178 1.00 87.44 88 HIS A C 1
ATOM 752 O O . HIS A 1 88 ? 7.976 8.039 25.496 1.00 87.44 88 HIS A O 1
ATOM 758 N N . GLU A 1 89 ? 6.794 6.571 26.703 1.00 85.94 89 GLU A N 1
ATOM 759 C CA . GLU A 1 89 ? 7.725 5.455 26.487 1.00 85.94 89 GLU A CA 1
ATOM 760 C C . GLU A 1 89 ? 7.741 4.980 25.031 1.00 85.94 89 GLU A C 1
ATOM 762 O O . GLU A 1 89 ? 8.804 4.608 24.523 1.00 85.94 89 GLU A O 1
ATOM 767 N N . ILE A 1 90 ? 6.589 5.031 24.353 1.00 86.88 90 ILE A N 1
ATOM 768 C CA . ILE A 1 90 ? 6.471 4.719 22.924 1.00 86.88 90 ILE A CA 1
ATOM 769 C C . ILE A 1 90 ? 7.189 5.768 22.073 1.00 86.88 90 ILE A C 1
ATOM 771 O O . ILE A 1 90 ? 7.994 5.409 21.212 1.00 86.88 90 ILE A O 1
ATOM 775 N N . LEU A 1 91 ? 6.927 7.056 22.319 1.00 86.56 91 LEU A N 1
ATOM 776 C CA . LEU A 1 91 ? 7.512 8.151 21.537 1.00 86.56 91 LEU A CA 1
ATOM 777 C C . LEU A 1 91 ? 9.041 8.195 21.647 1.00 86.56 91 LEU A C 1
ATOM 779 O O . LEU A 1 91 ? 9.722 8.434 20.654 1.00 86.56 91 LEU A O 1
ATOM 783 N N . ASN A 1 92 ? 9.587 7.887 22.824 1.00 82.19 92 ASN A N 1
ATOM 784 C CA . ASN A 1 92 ? 11.032 7.877 23.058 1.00 82.19 92 ASN A CA 1
ATOM 785 C C . ASN A 1 92 ? 11.729 6.573 22.638 1.00 82.19 92 ASN A C 1
ATOM 787 O O . ASN A 1 92 ? 12.914 6.402 22.921 1.00 82.19 92 ASN A O 1
ATOM 791 N N . GLY A 1 93 ? 11.008 5.622 22.034 1.00 69.62 93 GLY A N 1
ATOM 792 C CA . GLY A 1 93 ? 11.574 4.349 21.578 1.00 69.62 93 GLY A CA 1
ATOM 793 C C . GLY A 1 93 ? 12.116 3.449 22.696 1.00 69.62 93 GLY A C 1
ATOM 794 O O . GLY A 1 93 ? 12.811 2.480 22.405 1.00 69.62 93 GLY A O 1
ATOM 795 N N . LYS A 1 94 ? 11.807 3.748 23.968 1.00 56.00 94 LYS A N 1
ATOM 796 C CA . LYS A 1 94 ? 12.242 2.949 25.129 1.00 56.00 94 LYS A CA 1
ATOM 797 C C . LYS A 1 94 ? 11.498 1.619 25.217 1.00 56.00 94 LYS A C 1
ATOM 799 O O . LYS A 1 94 ? 12.051 0.639 25.702 1.00 56.00 94 LYS A O 1
ATOM 804 N N . SER A 1 95 ? 10.267 1.578 24.714 1.00 53.56 95 SER A N 1
ATOM 805 C CA . SER A 1 95 ? 9.561 0.329 24.450 1.00 53.56 95 SER A CA 1
ATOM 806 C C . SER A 1 95 ? 9.843 -0.117 23.020 1.00 53.56 95 SER A C 1
ATOM 808 O O . SER A 1 95 ? 9.176 0.331 22.084 1.00 53.56 95 SER A O 1
ATOM 810 N N . SER A 1 96 ? 10.804 -1.033 22.850 1.00 54.09 96 SER A N 1
ATOM 811 C CA . SER A 1 96 ? 10.811 -1.933 21.689 1.00 54.09 96 SER A CA 1
ATOM 812 C C . SER A 1 96 ? 9.398 -2.484 21.528 1.00 54.09 96 SER A C 1
ATOM 814 O O . SER A 1 96 ? 8.826 -2.839 22.560 1.00 54.09 96 SER A O 1
ATOM 816 N N . GLU A 1 97 ? 8.843 -2.545 20.310 1.00 60.41 97 GLU A N 1
ATOM 817 C CA . GLU A 1 97 ? 7.534 -3.171 20.056 1.00 60.41 97 GLU A CA 1
ATOM 818 C C . GLU A 1 97 ? 7.360 -4.384 20.970 1.00 60.41 97 GLU A C 1
ATOM 820 O O . GLU A 1 97 ? 8.080 -5.377 20.820 1.00 60.41 97 GLU A O 1
ATOM 825 N N . ASN A 1 98 ? 6.516 -4.272 22.001 1.00 59.22 98 ASN A N 1
ATOM 826 C CA . ASN A 1 98 ? 6.388 -5.347 22.973 1.00 59.22 98 ASN A CA 1
ATOM 827 C C . ASN A 1 98 ? 5.603 -6.459 22.281 1.00 59.22 98 ASN A C 1
ATOM 829 O O . ASN A 1 98 ? 4.378 -6.492 22.349 1.00 59.22 98 ASN A O 1
ATOM 833 N N . LYS A 1 99 ? 6.323 -7.336 21.567 1.00 61.66 99 LYS A N 1
ATOM 834 C CA . LYS A 1 99 ? 5.789 -8.350 20.639 1.00 61.66 99 LYS A CA 1
ATOM 835 C C . LYS A 1 99 ? 4.760 -9.292 21.275 1.00 61.66 99 LYS A C 1
ATOM 837 O O . LYS A 1 99 ? 4.099 -10.036 20.556 1.00 61.66 99 LYS A O 1
ATOM 842 N N . SER A 1 100 ? 4.653 -9.288 22.603 1.00 74.00 100 SER A N 1
ATOM 843 C CA . SER A 1 100 ? 3.690 -10.079 23.366 1.00 74.00 100 SER A CA 1
ATOM 844 C C . SER A 1 100 ? 2.293 -9.450 23.449 1.00 74.00 100 SER A C 1
ATOM 846 O O . SER A 1 100 ? 1.314 -10.185 23.563 1.00 74.00 100 SER A O 1
ATOM 848 N N . ILE A 1 101 ? 2.172 -8.120 23.367 1.00 85.00 101 ILE A N 1
ATOM 849 C CA . ILE A 1 101 ? 0.893 -7.424 23.530 1.00 85.00 101 ILE A CA 1
ATOM 850 C C . ILE A 1 101 ? 0.217 -7.284 22.170 1.00 85.00 101 ILE A C 1
ATOM 852 O O . ILE A 1 101 ? 0.749 -6.669 21.250 1.00 85.00 101 ILE A O 1
ATOM 856 N N . ASN A 1 102 ? -0.994 -7.823 22.062 1.00 91.94 102 ASN A N 1
ATOM 857 C CA . ASN A 1 102 ? -1.835 -7.653 20.889 1.00 91.94 102 ASN A CA 1
ATOM 858 C C . ASN A 1 102 ? -2.862 -6.536 21.131 1.00 91.94 102 ASN A C 1
ATOM 860 O O . ASN A 1 102 ? -3.940 -6.770 21.677 1.00 91.94 102 ASN A O 1
ATOM 864 N N . TYR A 1 103 ? -2.532 -5.306 20.735 1.00 92.25 103 TYR A N 1
ATOM 865 C CA . TYR A 1 103 ? -3.334 -4.124 21.067 1.00 92.25 103 TYR A CA 1
ATOM 866 C C . TYR A 1 103 ? -4.733 -4.139 20.438 1.00 92.25 103 TYR A C 1
ATOM 868 O O . TYR A 1 103 ? -5.660 -3.548 20.992 1.00 92.25 103 TYR A O 1
ATOM 876 N N . ASN A 1 104 ? -4.923 -4.845 19.317 1.00 93.62 104 ASN A N 1
ATOM 877 C CA . ASN A 1 104 ? -6.255 -4.982 18.723 1.00 93.62 104 ASN A CA 1
ATOM 878 C C . ASN A 1 104 ? -7.236 -5.774 19.600 1.00 93.62 104 ASN A C 1
ATOM 880 O O . ASN A 1 104 ? -8.442 -5.607 19.435 1.00 93.62 104 ASN A O 1
ATOM 884 N N . ASP A 1 105 ? -6.767 -6.582 20.554 1.00 95.81 105 ASP A N 1
ATOM 885 C CA . ASP A 1 105 ? -7.664 -7.322 21.444 1.00 95.81 105 ASP A CA 1
ATOM 886 C C . ASP A 1 105 ? -8.384 -6.382 22.421 1.00 95.81 105 ASP A C 1
ATOM 888 O O . ASP A 1 105 ? -9.543 -6.624 22.756 1.00 95.81 105 ASP A O 1
ATOM 892 N N . PHE A 1 106 ? -7.766 -5.255 22.793 1.00 97.19 106 PHE A N 1
ATOM 893 C CA . PHE A 1 106 ? -8.423 -4.208 23.582 1.00 97.19 106 PHE A CA 1
ATOM 894 C C . PHE A 1 106 ? -9.549 -3.525 22.796 1.00 97.19 106 PHE A C 1
ATOM 896 O O . PHE A 1 106 ? -10.637 -3.324 23.333 1.00 97.19 106 PHE A O 1
ATOM 903 N N . LEU A 1 107 ? -9.338 -3.260 21.501 1.00 96.94 107 LEU A N 1
ATOM 904 C CA . LEU A 1 107 ? -10.378 -2.721 20.617 1.00 96.94 107 LEU A CA 1
ATOM 905 C C . LEU A 1 107 ? -11.541 -3.708 20.432 1.00 96.94 107 LEU A C 1
ATOM 907 O O . LEU A 1 107 ? -12.702 -3.304 20.457 1.00 96.94 107 LEU A O 1
ATOM 911 N N . LYS A 1 108 ? -11.249 -5.007 20.281 1.00 97.44 108 LYS A N 1
ATOM 912 C CA . LYS A 1 108 ? -12.284 -6.052 20.193 1.00 97.44 108 LYS A CA 1
ATOM 913 C C . LYS A 1 108 ? -13.066 -6.180 21.495 1.00 97.44 108 LYS A C 1
ATOM 915 O O . LYS A 1 108 ? -14.280 -6.348 21.455 1.00 97.44 108 LYS A O 1
ATOM 920 N N . LYS A 1 109 ? -12.386 -6.095 22.643 1.00 97.19 109 LYS A N 1
ATOM 921 C CA . LYS A 1 109 ? -13.040 -6.122 23.954 1.00 97.19 109 LYS A CA 1
ATOM 922 C C . LYS A 1 109 ? -13.994 -4.939 24.110 1.00 97.19 109 LYS A C 1
ATOM 924 O O . LYS A 1 109 ? -15.148 -5.159 24.445 1.00 97.19 109 LYS A O 1
ATOM 929 N N . TYR A 1 110 ? -13.558 -3.732 23.752 1.00 97.94 110 TYR A N 1
ATOM 930 C CA . TYR A 1 110 ? -14.440 -2.567 23.697 1.00 97.94 110 TYR A CA 1
ATOM 931 C C . TYR A 1 110 ? -15.670 -2.794 22.817 1.00 97.94 110 TYR A C 1
ATOM 933 O O . TYR A 1 110 ? -16.783 -2.517 23.250 1.00 97.94 110 TYR A O 1
ATOM 941 N N . MET A 1 111 ? -15.494 -3.341 21.610 1.00 97.62 111 MET A N 1
ATOM 942 C CA . MET A 1 111 ? -16.630 -3.627 20.732 1.00 97.62 111 MET A CA 1
ATOM 943 C C . MET A 1 111 ? -17.621 -4.614 21.357 1.00 97.62 111 MET A C 1
ATOM 945 O O . MET A 1 111 ? -18.823 -4.405 21.240 1.00 97.62 111 MET A O 1
ATOM 949 N N . ASN A 1 112 ? -17.137 -5.662 22.028 1.00 97.69 112 ASN A N 1
ATOM 950 C CA . ASN A 1 112 ? -18.004 -6.608 22.736 1.00 97.69 112 ASN A CA 1
ATOM 951 C C . ASN A 1 112 ? -18.736 -5.956 23.916 1.00 97.69 112 ASN A C 1
ATOM 953 O O . ASN A 1 112 ? -19.889 -6.278 24.174 1.00 97.69 112 ASN A O 1
ATOM 957 N N . ASP A 1 113 ? -18.115 -4.997 24.595 1.00 97.56 113 ASP A N 1
ATOM 958 C CA . ASP A 1 113 ? -18.765 -4.294 25.699 1.00 97.56 113 ASP A CA 1
ATOM 959 C C . ASP A 1 113 ? -19.855 -3.318 25.205 1.00 97.56 113 ASP A C 1
ATOM 961 O O . ASP A 1 113 ? -20.768 -3.001 25.965 1.00 97.56 113 ASP A O 1
ATOM 965 N N . LEU A 1 114 ? -19.853 -2.899 23.929 1.00 97.69 114 LEU A N 1
ATOM 966 C CA . LEU A 1 114 ? -20.871 -1.983 23.385 1.00 97.69 114 LEU A CA 1
ATOM 967 C C . LEU A 1 114 ? -22.302 -2.517 23.521 1.00 97.69 114 LEU A C 1
ATOM 969 O O . LEU A 1 114 ? -23.184 -1.758 23.909 1.00 97.69 114 LEU A O 1
ATOM 973 N N . TYR A 1 115 ? -22.546 -3.801 23.234 1.00 96.25 115 TYR A N 1
ATOM 974 C CA . TYR A 1 115 ? -23.894 -4.378 23.355 1.00 96.25 115 TYR A CA 1
ATOM 975 C C . TYR A 1 115 ? -24.288 -4.675 24.810 1.00 96.25 115 TYR A C 1
ATOM 977 O O . TYR A 1 115 ? -25.460 -4.894 25.100 1.00 96.25 115 TYR A O 1
ATOM 985 N N . VAL A 1 116 ? -23.317 -4.703 25.728 1.00 96.25 116 VAL A N 1
ATOM 986 C CA . VAL A 1 116 ? -23.562 -4.883 27.166 1.00 96.25 116 VAL A CA 1
ATOM 987 C C . VAL A 1 116 ? -23.909 -3.545 27.814 1.00 96.25 116 VAL A C 1
ATOM 989 O O . VAL A 1 116 ? -24.844 -3.468 28.604 1.00 96.25 116 VAL A O 1
ATOM 992 N N . VAL A 1 117 ? -23.156 -2.496 27.479 1.00 95.81 117 VAL A N 1
ATOM 993 C CA . VAL A 1 117 ? -23.301 -1.158 28.070 1.00 95.81 117 VAL A CA 1
ATOM 994 C C . VAL A 1 117 ? -24.422 -0.364 27.394 1.00 95.81 117 VAL A C 1
ATOM 996 O O . VAL A 1 117 ? -25.129 0.383 28.065 1.00 95.81 117 VAL A O 1
ATOM 999 N N . PHE A 1 118 ? -24.630 -0.556 26.088 1.00 95.75 118 PHE A N 1
ATOM 1000 C CA . PHE A 1 118 ? -25.656 0.133 25.301 1.00 95.75 118 PHE A CA 1
ATOM 1001 C C . PHE A 1 118 ? -26.559 -0.869 24.557 1.00 95.75 118 PHE A C 1
ATOM 1003 O O . PHE A 1 118 ? -26.588 -0.875 23.320 1.00 95.75 118 PHE A O 1
ATOM 1010 N N . PRO A 1 119 ? -27.314 -1.716 25.284 1.00 94.94 119 PRO A N 1
ATOM 1011 C CA . PRO A 1 119 ? -28.140 -2.766 24.682 1.00 94.94 119 PRO A CA 1
ATOM 1012 C C . PRO A 1 119 ? -29.254 -2.216 23.776 1.00 94.94 119 PRO A C 1
ATOM 1014 O O . PRO A 1 119 ? -29.638 -2.870 22.811 1.00 94.94 119 PRO A O 1
ATOM 1017 N N . ASP A 1 120 ? -29.722 -0.989 24.025 1.00 93.81 120 ASP A N 1
ATOM 1018 C CA . ASP A 1 120 ? -30.726 -0.317 23.186 1.00 93.81 120 ASP A CA 1
ATOM 1019 C C . ASP A 1 120 ? -30.152 0.195 21.850 1.00 93.81 120 ASP A C 1
ATOM 1021 O O . ASP A 1 120 ? -30.898 0.568 20.944 1.00 93.81 120 ASP A O 1
ATOM 1025 N N . LYS A 1 121 ? -28.819 0.248 21.724 1.00 94.00 121 LYS A N 1
ATOM 1026 C CA . LYS A 1 121 ? -28.108 0.783 20.551 1.00 94.00 121 LYS A CA 1
ATOM 1027 C C . LYS A 1 121 ? -27.436 -0.308 19.729 1.00 94.00 121 LYS A C 1
ATOM 1029 O O . LYS A 1 121 ? -27.407 -0.214 18.502 1.00 94.00 121 LYS 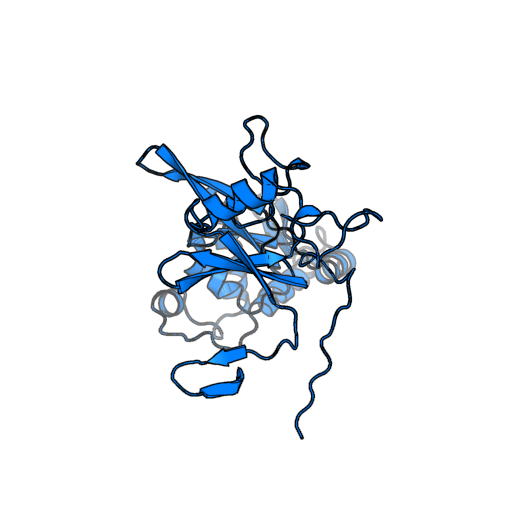A O 1
ATOM 1034 N N . PHE A 1 122 ? -26.888 -1.327 20.387 1.00 97.19 122 PHE A N 1
ATOM 1035 C CA . PHE A 1 122 ? -26.131 -2.388 19.733 1.00 97.19 122 PHE A CA 1
ATOM 1036 C C . PHE A 1 122 ? -26.630 -3.757 20.171 1.00 97.19 122 PHE A C 1
ATOM 1038 O O . PHE A 1 122 ? -26.740 -4.040 21.360 1.00 97.19 122 PHE A O 1
ATOM 1045 N N . THR A 1 123 ? -26.848 -4.639 19.199 1.00 97.50 123 THR A N 1
ATOM 1046 C CA . THR A 1 123 ? -27.093 -6.057 19.465 1.00 97.50 123 THR A CA 1
ATOM 1047 C C . THR A 1 123 ? -25.792 -6.845 19.399 1.00 97.50 123 THR A C 1
ATOM 1049 O O . THR A 1 123 ? -24.834 -6.453 18.722 1.00 97.50 123 THR A O 1
ATOM 1052 N N . LYS A 1 124 ? -25.764 -7.996 20.071 1.00 97.88 124 LYS A N 1
ATOM 1053 C CA . LYS A 1 124 ? -24.614 -8.901 20.039 1.00 97.88 124 LYS A CA 1
ATOM 1054 C C . LYS A 1 124 ? -24.305 -9.362 18.612 1.00 97.88 124 LYS A C 1
ATOM 1056 O O . LYS A 1 124 ? -23.152 -9.323 18.190 1.00 97.88 124 LYS A O 1
ATOM 1061 N N . GLU A 1 125 ? -25.334 -9.712 17.845 1.00 97.88 125 GLU A N 1
ATOM 1062 C CA . GLU A 1 125 ? -25.215 -10.187 16.463 1.00 97.88 125 GLU A CA 1
ATOM 1063 C C . GLU A 1 125 ? -24.599 -9.115 15.553 1.00 97.88 125 GLU A C 1
ATOM 1065 O O . GLU A 1 125 ? -23.756 -9.421 14.707 1.00 97.88 125 GLU A O 1
ATOM 1070 N N . TYR A 1 126 ? -24.974 -7.845 15.746 1.00 97.50 126 TYR A N 1
ATOM 1071 C CA . TYR A 1 126 ? -24.395 -6.729 15.000 1.00 97.50 126 TYR A CA 1
ATOM 1072 C C . TYR A 1 126 ? -22.894 -6.577 15.287 1.00 97.50 126 TYR A C 1
ATOM 1074 O O . TYR A 1 126 ? -22.093 -6.445 14.355 1.00 97.50 126 TYR A O 1
ATOM 1082 N N . ILE A 1 127 ? -22.490 -6.645 16.561 1.00 98.06 127 ILE A N 1
ATOM 1083 C CA . ILE A 1 127 ? -21.077 -6.570 16.957 1.00 98.06 127 ILE A CA 1
ATOM 1084 C C . ILE A 1 127 ? -20.276 -7.744 16.378 1.00 98.06 127 ILE A C 1
ATOM 1086 O O . ILE A 1 127 ? -19.219 -7.529 15.777 1.00 98.06 127 ILE A O 1
ATOM 1090 N N . GLU A 1 128 ? -20.787 -8.972 16.489 1.00 97.62 128 GLU A N 1
ATOM 1091 C CA . GLU A 1 128 ? -20.151 -10.173 15.932 1.00 97.62 128 GLU A CA 1
ATOM 1092 C C . GLU A 1 128 ? -19.985 -10.076 14.406 1.00 97.62 128 GLU A C 1
ATOM 1094 O O . GLU A 1 128 ? -18.924 -10.414 13.862 1.00 97.62 128 GLU A O 1
ATOM 1099 N N . GLN A 1 129 ? -20.989 -9.541 13.702 1.00 97.81 129 GLN A N 1
ATOM 1100 C CA . GLN A 1 129 ? -20.916 -9.300 12.263 1.00 97.81 129 GLN A CA 1
ATOM 1101 C C . GLN A 1 129 ? -19.839 -8.263 11.914 1.00 97.81 129 GLN A C 1
ATOM 1103 O O . GLN A 1 129 ? -19.080 -8.457 10.957 1.00 97.81 129 GLN A O 1
ATOM 1108 N N . MET A 1 130 ? -19.735 -7.169 12.674 1.00 97.62 130 MET A N 1
ATOM 1109 C CA . MET A 1 130 ? -18.718 -6.140 12.432 1.00 97.62 130 MET A CA 1
ATOM 1110 C C . MET A 1 130 ? -17.303 -6.660 12.695 1.00 97.62 130 MET A C 1
ATOM 1112 O O . MET A 1 130 ? -16.423 -6.456 11.854 1.00 97.62 130 MET A O 1
ATOM 1116 N N . LEU A 1 131 ? -17.098 -7.422 13.772 1.00 96.81 131 LEU A N 1
ATOM 1117 C CA . LEU A 1 131 ? -15.828 -8.097 14.053 1.00 96.81 131 LEU A CA 1
ATOM 1118 C C . LEU A 1 131 ? -15.444 -9.080 12.938 1.00 96.81 131 LEU A C 1
ATOM 1120 O O . LEU A 1 131 ? -14.317 -9.032 12.438 1.00 96.81 131 LEU A O 1
ATOM 1124 N N . THR A 1 132 ? -16.391 -9.900 12.476 1.00 96.69 132 THR A N 1
ATOM 1125 C CA . THR A 1 132 ? -16.189 -10.848 11.362 1.00 96.69 132 THR A CA 1
ATOM 1126 C C . THR A 1 132 ? -15.799 -10.125 10.071 1.00 96.69 132 THR A C 1
ATOM 1128 O O . THR A 1 132 ? -14.874 -10.529 9.361 1.00 96.69 132 THR A O 1
ATOM 1131 N N . ASN A 1 133 ? -16.440 -8.988 9.794 1.00 96.25 133 ASN A N 1
ATOM 1132 C CA . ASN A 1 133 ? -16.144 -8.144 8.635 1.00 96.25 133 ASN A CA 1
ATOM 1133 C C . ASN A 1 133 ? -14.883 -7.278 8.794 1.00 96.25 133 ASN A C 1
ATOM 1135 O O . ASN A 1 133 ? -14.495 -6.583 7.839 1.00 96.25 133 ASN A O 1
ATOM 1139 N N . LYS A 1 134 ? -14.215 -7.364 9.954 1.00 97.12 134 LYS A N 1
ATOM 1140 C CA . LYS A 1 134 ? -13.021 -6.598 10.347 1.00 97.12 134 LYS A CA 1
ATOM 1141 C C . LYS A 1 134 ? -13.268 -5.091 10.395 1.00 97.12 134 LYS A C 1
ATOM 1143 O O . LYS A 1 134 ? -12.374 -4.308 10.066 1.00 97.12 134 LYS A O 1
ATOM 1148 N N . THR A 1 135 ? -14.485 -4.699 10.747 1.00 97.75 135 THR A N 1
ATOM 1149 C CA . THR A 1 135 ? -14.932 -3.312 10.869 1.00 97.75 135 THR A CA 1
ATOM 1150 C C . THR A 1 135 ? -14.946 -2.933 12.341 1.00 97.75 135 THR A C 1
ATOM 1152 O O . THR A 1 135 ? -15.673 -3.528 13.126 1.00 97.75 135 THR A O 1
ATOM 1155 N N . PHE A 1 136 ? -14.153 -1.934 12.710 1.00 98.00 136 PHE A N 1
ATOM 1156 C CA . PHE A 1 136 ? -14.190 -1.327 14.030 1.00 98.00 136 PHE A CA 1
ATOM 1157 C C . PHE A 1 136 ? -15.378 -0.371 14.130 1.00 98.00 136 PHE A C 1
ATOM 1159 O O . PHE A 1 136 ? -15.595 0.440 13.229 1.00 98.00 136 PHE A O 1
ATOM 1166 N N . ILE A 1 137 ? -16.132 -0.468 15.219 1.00 97.81 137 ILE A N 1
ATOM 1167 C CA . ILE A 1 137 ? -17.189 0.483 15.556 1.00 97.81 137 ILE A CA 1
ATOM 1168 C C . ILE A 1 137 ? -16.601 1.445 16.577 1.00 97.81 137 ILE A C 1
ATOM 1170 O O . ILE A 1 137 ? -16.111 0.992 17.601 1.00 97.81 137 ILE A O 1
ATOM 1174 N N . LEU A 1 138 ? -16.670 2.746 16.316 1.00 97.12 138 LEU A N 1
ATOM 1175 C CA . LEU A 1 138 ? -16.383 3.790 17.292 1.00 97.12 138 LEU A CA 1
ATOM 1176 C C . LEU A 1 138 ? -17.688 4.507 17.628 1.00 97.12 138 LEU A C 1
ATOM 1178 O O . LEU A 1 138 ? -18.256 5.178 16.764 1.00 97.12 138 LEU A O 1
ATOM 1182 N N . TYR A 1 139 ? -18.153 4.353 18.864 1.00 96.81 139 TYR A N 1
ATOM 1183 C CA . TYR A 1 139 ? -19.352 5.019 19.358 1.00 96.81 139 TYR A CA 1
ATOM 1184 C C . TYR A 1 139 ? -18.979 6.271 20.153 1.00 96.81 139 TYR A C 1
ATOM 1186 O O . TYR A 1 139 ? -18.127 6.228 21.040 1.00 96.81 139 TYR A O 1
ATOM 1194 N N . ASP A 1 140 ? -19.600 7.391 19.801 1.00 92.50 140 ASP A N 1
ATOM 1195 C CA . ASP A 1 140 ? -19.503 8.657 20.510 1.00 92.50 140 ASP A CA 1
ATOM 1196 C C . ASP A 1 140 ? -20.760 8.867 21.349 1.00 92.50 140 ASP A C 1
ATOM 1198 O O . ASP A 1 140 ? -21.781 9.319 20.834 1.00 92.50 140 ASP A O 1
ATOM 1202 N N . GLU A 1 141 ? -20.664 8.540 22.635 1.00 90.25 141 GLU A N 1
ATOM 1203 C CA . GLU A 1 141 ? -21.778 8.594 23.585 1.00 90.25 141 GLU A CA 1
ATOM 1204 C C . GLU A 1 141 ? -22.359 10.006 23.733 1.00 90.25 141 GLU A C 1
ATOM 1206 O O . GLU A 1 141 ? -23.571 10.162 23.837 1.00 90.25 141 GLU A O 1
ATOM 1211 N N . ILE A 1 142 ? -21.508 11.040 23.700 1.00 89.06 142 ILE A N 1
ATOM 1212 C CA . ILE A 1 142 ? -21.920 12.436 23.925 1.00 89.06 142 ILE A CA 1
ATOM 1213 C C . ILE A 1 142 ? -22.805 12.932 22.780 1.00 89.06 142 ILE A C 1
ATOM 1215 O O . ILE A 1 142 ? -23.792 13.626 23.007 1.00 89.06 142 ILE A O 1
ATOM 1219 N N . ASN A 1 143 ? -22.437 12.580 21.548 1.00 90.38 143 ASN A N 1
ATOM 1220 C CA . ASN A 1 143 ? -23.122 13.040 20.341 1.00 90.38 143 ASN A CA 1
ATOM 1221 C C . ASN A 1 143 ? -24.103 12.002 19.774 1.00 90.38 143 ASN A C 1
ATOM 1223 O O . ASN A 1 143 ? -24.719 12.266 18.745 1.00 90.38 143 ASN A O 1
ATOM 1227 N N . ASP A 1 144 ? -24.209 10.825 20.398 1.00 90.94 144 ASP A N 1
ATOM 1228 C CA . ASP A 1 144 ? -24.986 9.675 19.919 1.00 90.94 144 ASP A CA 1
ATOM 1229 C C . ASP A 1 144 ? -24.672 9.316 18.451 1.00 90.94 144 ASP A C 1
ATOM 1231 O O . ASP A 1 144 ? -25.557 9.136 17.613 1.00 90.94 144 ASP A O 1
ATOM 1235 N N . THR A 1 145 ? -23.378 9.253 18.104 1.00 92.69 145 THR A N 1
ATOM 1236 C CA . THR A 1 145 ? -22.939 8.941 16.730 1.00 92.69 145 THR A CA 1
ATOM 1237 C C . THR A 1 145 ? -22.083 7.689 16.649 1.00 92.69 145 THR A C 1
ATOM 1239 O O . THR A 1 145 ? -21.292 7.386 17.538 1.00 92.69 145 THR A O 1
ATOM 1242 N N . VAL A 1 146 ? -22.210 6.966 15.535 1.00 94.88 146 VAL A N 1
ATOM 1243 C CA . VAL A 1 146 ? -21.463 5.733 15.269 1.00 94.88 146 VAL A CA 1
ATOM 1244 C C . VAL A 1 146 ? -20.593 5.912 14.031 1.00 94.88 146 VAL A C 1
ATOM 1246 O O . VAL A 1 146 ? -21.076 6.286 12.961 1.00 94.88 146 VAL A O 1
ATOM 1249 N N . ARG A 1 147 ? -19.302 5.597 14.153 1.00 95.44 147 ARG A N 1
ATOM 1250 C CA . ARG A 1 147 ? -18.366 5.534 13.026 1.00 95.44 147 ARG A CA 1
ATOM 1251 C C . ARG A 1 147 ? -17.907 4.103 12.795 1.00 95.44 147 ARG A C 1
ATOM 1253 O O . ARG A 1 147 ? -17.331 3.478 13.676 1.00 95.44 147 ARG A O 1
ATOM 1260 N N . ASN A 1 148 ? -18.087 3.625 11.568 1.00 96.12 148 ASN A N 1
ATOM 1261 C CA . ASN A 1 148 ? -17.636 2.306 11.136 1.00 96.12 148 ASN A CA 1
ATOM 1262 C C . ASN A 1 148 ? -16.333 2.437 10.340 1.00 96.12 148 ASN A C 1
ATOM 1264 O O . ASN A 1 148 ? -16.302 3.022 9.255 1.00 96.12 148 ASN A O 1
ATOM 1268 N N . LEU A 1 149 ? -15.244 1.890 10.875 1.00 95.75 149 LEU A N 1
ATOM 1269 C CA . LEU A 1 149 ? -13.888 2.062 10.363 1.00 95.75 149 LEU A CA 1
ATOM 1270 C C . LEU A 1 149 ? -13.246 0.698 10.104 1.00 95.75 149 LEU A C 1
ATOM 1272 O O . LEU A 1 149 ? -12.956 -0.062 11.019 1.00 95.75 149 LEU A O 1
ATOM 1276 N N . LYS A 1 150 ? -12.979 0.372 8.838 1.00 95.62 150 LYS A N 1
ATOM 1277 C CA . LYS A 1 150 ? -12.289 -0.882 8.484 1.00 95.62 150 LYS A CA 1
ATOM 1278 C C . LYS A 1 150 ? -10.772 -0.723 8.403 1.00 95.62 150 LYS A C 1
ATOM 1280 O O . LYS A 1 150 ? -10.021 -1.635 8.748 1.00 95.62 150 LYS A O 1
ATOM 1285 N N . TYR A 1 151 ? -10.323 0.430 7.915 1.00 96.12 151 TYR A N 1
ATOM 1286 C CA . TYR A 1 151 ? -8.913 0.702 7.680 1.00 96.12 151 TYR A CA 1
ATOM 1287 C C . TYR A 1 151 ? -8.554 2.128 8.067 1.00 96.12 151 TYR A C 1
ATOM 1289 O O . TYR A 1 151 ? -9.306 3.053 7.759 1.00 96.12 151 TYR A O 1
ATOM 1297 N N . LEU A 1 152 ? -7.359 2.301 8.618 1.00 95.38 152 LEU A N 1
ATOM 1298 C CA . LEU A 1 152 ? -6.672 3.584 8.618 1.00 95.38 152 LEU A CA 1
ATOM 1299 C C . LEU A 1 152 ? -5.811 3.667 7.364 1.00 95.38 152 LEU A C 1
ATOM 1301 O O . LEU A 1 152 ? -5.126 2.708 7.010 1.00 95.38 152 LEU A O 1
ATOM 1305 N N . ARG A 1 153 ? -5.874 4.798 6.662 1.00 94.31 153 ARG A N 1
ATOM 1306 C CA . ARG A 1 153 ? -4.975 5.056 5.537 1.00 94.31 153 ARG A CA 1
ATOM 1307 C C . ARG A 1 153 ? -3.735 5.766 6.052 1.00 94.31 153 ARG A C 1
ATOM 1309 O O . ARG A 1 153 ? -3.862 6.787 6.726 1.00 94.31 153 ARG A O 1
ATOM 1316 N N . VAL A 1 154 ? -2.583 5.228 5.691 1.00 93.81 154 VAL A N 1
ATOM 1317 C CA . VAL A 1 154 ? -1.264 5.754 6.039 1.00 93.81 154 VAL A CA 1
ATOM 1318 C C . VAL A 1 154 ? -0.616 6.293 4.780 1.00 93.81 154 VAL A C 1
ATOM 1320 O O . VAL A 1 154 ? -0.744 5.691 3.712 1.00 93.81 154 VAL A O 1
ATOM 1323 N N . LEU A 1 155 ? 0.047 7.432 4.907 1.00 94.38 155 LEU A N 1
ATOM 1324 C CA . LEU A 1 155 ? 0.947 7.950 3.897 1.00 94.38 155 LEU A CA 1
ATOM 1325 C C . LEU A 1 155 ? 2.368 7.496 4.223 1.00 94.38 155 LEU A C 1
ATOM 1327 O O . LEU A 1 155 ? 2.812 7.686 5.346 1.00 94.38 155 LEU A O 1
ATOM 1331 N N . ASN A 1 156 ? 3.083 6.910 3.269 1.00 90.88 156 ASN A N 1
ATOM 1332 C CA . ASN A 1 156 ? 4.490 6.590 3.500 1.00 90.88 156 ASN A CA 1
ATOM 1333 C C . ASN A 1 156 ? 5.306 7.874 3.699 1.00 90.88 156 ASN A C 1
ATOM 1335 O O . ASN A 1 156 ? 5.079 8.855 2.998 1.00 90.88 156 ASN A O 1
ATOM 1339 N N . ASP A 1 157 ? 6.301 7.833 4.586 1.00 86.06 157 ASP A N 1
ATOM 1340 C CA . ASP A 1 157 ? 7.148 8.999 4.890 1.00 86.06 157 ASP A CA 1
ATOM 1341 C C . ASP A 1 157 ? 8.026 9.428 3.715 1.00 86.06 157 ASP A C 1
ATOM 1343 O O . ASP A 1 157 ? 8.385 10.595 3.574 1.00 86.06 157 ASP A O 1
ATOM 1347 N N . LYS A 1 158 ? 8.404 8.466 2.868 1.00 90.19 158 LYS A N 1
ATOM 1348 C CA . LYS A 1 158 ? 9.288 8.702 1.729 1.00 90.19 158 LYS A CA 1
ATOM 1349 C C . LYS A 1 158 ? 8.477 8.846 0.443 1.00 90.19 158 LYS A C 1
ATOM 1351 O O . LYS A 1 158 ? 7.637 7.976 0.173 1.00 90.19 158 LYS A O 1
ATOM 1356 N N . PRO A 1 159 ? 8.749 9.881 -0.372 1.00 92.19 159 PRO A N 1
ATOM 1357 C CA . PRO A 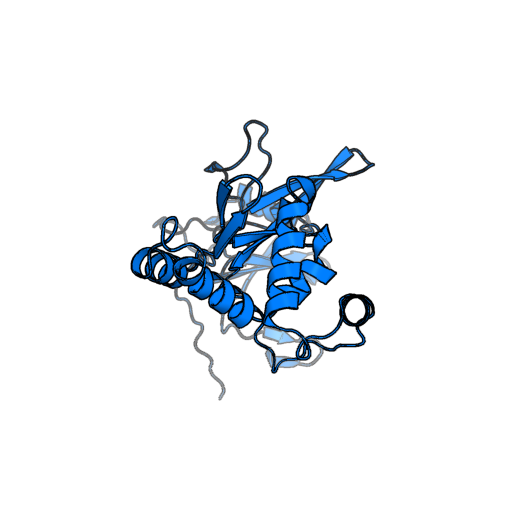1 159 ? 8.174 9.967 -1.701 1.00 92.19 159 PRO A CA 1
ATOM 1358 C C . PRO A 1 159 ? 8.687 8.816 -2.577 1.00 92.19 159 PRO A C 1
ATOM 1360 O O . PRO A 1 159 ? 9.762 8.250 -2.361 1.00 92.19 159 PRO A O 1
ATOM 1363 N N . ILE A 1 160 ? 7.893 8.462 -3.579 1.00 92.38 160 ILE A N 1
ATOM 1364 C CA . ILE A 1 160 ? 8.252 7.539 -4.648 1.00 92.38 160 ILE A CA 1
ATOM 1365 C C . ILE A 1 160 ? 9.343 8.220 -5.478 1.00 92.38 160 ILE A C 1
ATOM 1367 O O . ILE A 1 160 ? 9.083 9.254 -6.089 1.00 92.38 160 ILE A O 1
ATOM 1371 N N . GLU A 1 161 ? 10.539 7.624 -5.505 1.00 90.00 161 GLU A N 1
ATOM 1372 C CA . GLU A 1 161 ? 11.737 8.179 -6.159 1.00 90.00 161 GLU A CA 1
ATOM 1373 C C . GLU A 1 161 ? 11.475 8.607 -7.613 1.00 90.00 161 GLU A C 1
ATOM 1375 O O . GLU A 1 161 ? 11.826 9.713 -8.008 1.00 90.00 161 GLU A O 1
ATOM 1380 N N . ASP A 1 162 ? 10.831 7.744 -8.406 1.00 89.00 162 ASP A N 1
ATOM 1381 C CA . ASP A 1 162 ? 10.374 8.084 -9.754 1.00 89.00 162 ASP A CA 1
ATOM 1382 C C . ASP A 1 162 ? 9.131 7.269 -10.129 1.00 89.00 162 ASP A C 1
ATOM 1384 O O . ASP A 1 162 ? 9.214 6.085 -10.465 1.00 89.00 162 ASP A O 1
ATOM 1388 N N . ILE A 1 163 ? 7.966 7.921 -10.127 1.00 88.94 163 ILE A N 1
ATOM 1389 C CA . ILE A 1 163 ? 6.681 7.280 -10.439 1.00 88.94 163 ILE A CA 1
ATOM 1390 C C . ILE A 1 163 ? 6.627 6.676 -11.850 1.00 88.94 163 ILE A C 1
ATOM 1392 O O . ILE A 1 163 ? 5.840 5.762 -12.103 1.00 88.94 163 ILE A O 1
ATOM 1396 N N . ARG A 1 164 ? 7.462 7.151 -12.786 1.00 87.00 164 ARG A N 1
ATOM 1397 C CA . ARG A 1 164 ? 7.509 6.633 -14.164 1.00 87.00 164 ARG A CA 1
ATOM 1398 C C . ARG A 1 164 ? 8.113 5.236 -14.224 1.00 87.00 164 ARG A C 1
ATOM 1400 O O . ARG A 1 164 ? 7.805 4.500 -15.159 1.00 87.00 164 ARG A O 1
ATOM 1407 N N . LYS A 1 165 ? 8.929 4.857 -13.232 1.00 87.56 165 LYS A N 1
ATOM 1408 C CA . LYS A 1 165 ? 9.455 3.492 -13.083 1.00 87.56 165 LYS A CA 1
ATOM 1409 C C . LYS A 1 165 ? 8.356 2.509 -12.656 1.00 87.56 165 LYS A C 1
ATOM 1411 O O . LYS A 1 165 ? 8.513 1.305 -12.842 1.00 87.56 165 LYS A O 1
ATOM 1416 N N . ASN A 1 166 ? 7.216 2.996 -12.161 1.00 87.19 166 ASN A N 1
ATOM 1417 C CA . ASN A 1 166 ? 6.052 2.180 -11.830 1.00 87.19 166 ASN A CA 1
ATOM 1418 C C . ASN A 1 166 ? 5.039 2.092 -12.988 1.00 87.19 166 ASN A C 1
ATOM 1420 O O . ASN A 1 166 ? 4.960 2.942 -13.873 1.00 87.19 166 ASN A O 1
ATOM 1424 N N . GLN A 1 167 ? 4.191 1.066 -12.969 1.00 84.81 167 GLN A N 1
ATOM 1425 C CA . GLN A 1 167 ? 3.009 0.981 -13.829 1.00 84.81 167 GLN A CA 1
ATOM 1426 C C . GLN A 1 167 ? 1.881 1.790 -13.214 1.00 84.81 167 GLN A C 1
ATOM 1428 O O . GLN A 1 167 ? 1.124 1.313 -12.362 1.00 84.81 167 GLN A O 1
ATOM 1433 N N . VAL A 1 168 ? 1.742 3.010 -13.707 1.00 85.94 168 VAL A N 1
ATOM 1434 C CA . VAL A 1 168 ? 0.588 3.851 -13.419 1.00 85.94 168 VAL A CA 1
ATOM 1435 C C . VAL A 1 168 ? -0.650 3.288 -14.118 1.00 85.94 168 VAL A C 1
ATOM 1437 O O . VAL A 1 168 ? -0.621 2.885 -15.287 1.00 85.94 168 VAL A O 1
ATOM 1440 N N . ILE A 1 169 ? -1.766 3.277 -13.397 1.00 85.81 169 ILE A N 1
ATOM 1441 C CA . ILE A 1 169 ? -3.054 2.816 -13.907 1.00 85.81 169 ILE A CA 1
ATOM 1442 C C . ILE A 1 169 ? -3.810 4.021 -14.472 1.00 85.81 169 ILE A C 1
ATOM 1444 O O . ILE A 1 169 ? -4.585 4.671 -13.771 1.00 85.81 169 ILE A O 1
ATOM 1448 N N . LYS A 1 170 ? -3.602 4.297 -15.767 1.00 84.31 170 LYS A N 1
ATOM 1449 C CA . LYS A 1 170 ? -4.109 5.500 -16.460 1.00 84.31 170 LYS A CA 1
ATOM 1450 C C . LYS A 1 170 ? -5.602 5.777 -16.242 1.00 84.31 170 LYS A C 1
ATOM 1452 O O . LYS A 1 170 ? -5.978 6.931 -16.091 1.00 84.31 170 LYS A O 1
ATOM 1457 N N . LYS A 1 171 ? -6.446 4.737 -16.158 1.00 86.88 171 LYS A N 1
ATOM 1458 C CA . LYS A 1 171 ? -7.900 4.883 -15.925 1.00 86.88 171 LYS A CA 1
ATOM 1459 C C . LYS A 1 171 ? -8.265 5.592 -14.613 1.00 86.88 171 LYS A C 1
ATOM 1461 O O . LYS A 1 171 ? -9.392 6.047 -14.475 1.00 86.88 171 LYS A O 1
ATOM 1466 N N . PHE A 1 172 ? -7.351 5.641 -13.644 1.00 89.56 172 PHE A N 1
ATOM 1467 C CA . PHE A 1 172 ? -7.571 6.308 -12.364 1.00 89.56 172 PHE A CA 1
ATOM 1468 C C . PHE A 1 172 ? -6.946 7.703 -12.298 1.00 89.56 172 PHE A C 1
ATOM 1470 O O . PHE A 1 172 ? -7.153 8.395 -11.304 1.00 89.56 172 PHE A O 1
ATOM 1477 N N . ASN A 1 173 ? -6.187 8.127 -13.311 1.00 91.06 173 ASN A N 1
ATOM 1478 C CA . ASN A 1 173 ? -5.512 9.420 -13.287 1.00 91.06 173 ASN A CA 1
ATOM 1479 C C . ASN A 1 173 ? -6.522 10.576 -13.227 1.00 91.06 173 ASN A C 1
ATOM 1481 O O . ASN A 1 173 ? -7.674 10.463 -13.651 1.00 91.06 173 ASN A O 1
ATOM 1485 N N . ALA A 1 174 ? -6.088 11.703 -12.666 1.00 88.19 174 ALA A N 1
ATOM 1486 C CA . ALA A 1 174 ? -6.851 12.942 -12.736 1.00 88.19 174 ALA A CA 1
ATOM 1487 C C . ALA A 1 174 ? -6.958 13.447 -14.188 1.00 88.19 174 ALA A C 1
ATOM 1489 O O . ALA A 1 174 ? -6.218 13.016 -15.071 1.00 88.19 174 ALA A O 1
ATOM 1490 N N . LYS A 1 175 ? -7.881 14.389 -14.427 1.00 88.75 175 LYS A N 1
ATOM 1491 C CA . LYS A 1 175 ? -8.094 14.992 -15.755 1.00 88.75 175 LYS A CA 1
ATOM 1492 C C . LYS A 1 175 ? -6.841 15.688 -16.301 1.00 88.75 175 LYS A C 1
ATOM 1494 O O . LYS A 1 175 ? -6.658 15.725 -17.508 1.00 88.75 175 LYS A O 1
ATOM 1499 N N . ASP A 1 176 ? -5.984 16.195 -15.418 1.00 88.44 176 ASP A N 1
ATOM 1500 C CA . ASP A 1 176 ? -4.690 16.810 -15.741 1.00 88.44 176 ASP A CA 1
ATOM 1501 C C . ASP A 1 176 ? -3.564 15.777 -15.965 1.00 88.44 176 ASP A C 1
ATOM 1503 O O . ASP A 1 176 ? -2.400 16.141 -16.098 1.00 88.44 176 ASP A O 1
ATOM 1507 N N . GLY A 1 177 ? -3.889 14.480 -15.960 1.00 85.56 177 GLY A N 1
ATOM 1508 C CA . GLY A 1 177 ? -2.934 13.387 -16.120 1.00 85.56 177 GLY A CA 1
ATOM 1509 C C . GLY A 1 177 ? -2.239 12.942 -14.831 1.00 85.56 177 GLY A C 1
ATOM 1510 O O . GLY A 1 177 ? -1.516 11.945 -14.878 1.00 85.56 177 GLY A O 1
ATOM 1511 N N . THR A 1 178 ? -2.480 13.595 -13.684 1.00 89.56 178 THR A N 1
ATOM 1512 C CA . THR A 1 178 ? -1.804 13.262 -12.417 1.00 89.56 178 THR A CA 1
ATOM 1513 C C . THR A 1 178 ? -2.097 11.810 -11.990 1.00 89.56 178 THR A C 1
ATOM 1515 O O . THR A 1 178 ? -3.274 11.436 -11.862 1.00 89.56 178 THR A O 1
ATOM 1518 N N . PRO A 1 179 ? -1.061 10.974 -11.761 1.00 92.25 179 PRO A N 1
ATOM 1519 C CA . PRO A 1 179 ? -1.210 9.597 -11.295 1.00 92.25 179 PRO A CA 1
ATOM 1520 C C . PRO A 1 179 ? -1.975 9.490 -9.973 1.00 92.25 179 PRO A C 1
ATOM 1522 O O . PRO A 1 179 ? -1.660 10.187 -9.014 1.00 92.25 179 PRO A O 1
ATOM 1525 N N . LYS A 1 180 ? -2.943 8.566 -9.887 1.00 93.44 180 LYS A N 1
ATOM 1526 C CA . LYS A 1 180 ? -3.656 8.273 -8.620 1.00 93.44 180 LYS A CA 1
ATOM 1527 C C . LYS A 1 180 ? -3.478 6.856 -8.101 1.00 93.44 180 LYS A C 1
ATOM 1529 O O . LYS A 1 180 ? -3.793 6.591 -6.941 1.00 93.44 180 LYS A O 1
ATOM 1534 N N . ALA A 1 181 ? -3.024 5.941 -8.949 1.00 92.50 181 ALA A N 1
ATOM 1535 C CA . ALA A 1 181 ? -2.847 4.551 -8.577 1.00 92.50 181 ALA A CA 1
ATOM 1536 C C . ALA A 1 181 ? -1.768 3.876 -9.421 1.00 92.50 181 ALA A C 1
ATOM 1538 O O . ALA A 1 181 ? -1.601 4.193 -10.603 1.00 92.50 181 ALA A O 1
ATOM 1539 N N . PHE A 1 182 ? -1.072 2.925 -8.810 1.00 91.88 182 PHE A N 1
ATOM 1540 C CA . PHE A 1 182 ? 0.019 2.191 -9.435 1.00 91.88 182 PHE A CA 1
ATOM 1541 C C . PHE A 1 182 ? 0.136 0.771 -8.877 1.00 91.88 182 PHE A C 1
ATOM 1543 O O . PHE A 1 182 ? -0.381 0.464 -7.799 1.00 91.88 182 PHE A O 1
ATOM 1550 N N . TYR A 1 183 ? 0.840 -0.080 -9.618 1.00 87.88 183 TYR A N 1
ATOM 1551 C CA . TYR A 1 183 ? 1.396 -1.325 -9.090 1.00 87.88 183 TYR A CA 1
ATOM 1552 C C . TYR A 1 183 ? 2.827 -1.071 -8.608 1.00 87.88 183 TYR A C 1
ATOM 1554 O O . TYR A 1 183 ? 3.605 -0.411 -9.296 1.00 87.88 183 TYR A O 1
ATOM 1562 N N . GLU A 1 184 ? 3.174 -1.571 -7.426 1.00 80.75 184 GLU A N 1
ATOM 1563 C CA . GLU A 1 184 ? 4.516 -1.373 -6.865 1.00 80.75 184 GLU A CA 1
ATOM 1564 C C . GLU A 1 184 ? 5.555 -2.242 -7.580 1.00 80.75 184 GLU A C 1
ATOM 1566 O O . GLU A 1 184 ? 6.565 -1.716 -8.036 1.00 80.75 184 GLU A O 1
ATOM 1571 N N . ASP A 1 185 ? 5.245 -3.527 -7.783 1.00 76.44 185 ASP A N 1
ATOM 1572 C CA . ASP A 1 185 ? 6.167 -4.490 -8.383 1.00 76.44 185 ASP A CA 1
ATOM 1573 C C . ASP A 1 185 ? 5.637 -5.106 -9.680 1.00 76.44 185 ASP A C 1
ATOM 1575 O O . ASP A 1 185 ? 4.501 -5.594 -9.767 1.00 76.44 185 ASP A O 1
ATOM 1579 N N . PHE A 1 186 ? 6.541 -5.167 -10.658 1.00 79.12 186 PHE A N 1
ATOM 1580 C CA . PHE A 1 186 ? 6.382 -5.866 -11.928 1.00 79.12 186 PHE A CA 1
ATOM 1581 C C . PHE A 1 186 ? 7.189 -7.140 -11.888 1.00 79.12 186 PHE A C 1
ATOM 1583 O O . PHE A 1 186 ? 8.402 -7.113 -11.673 1.00 79.12 186 PHE A O 1
ATOM 1590 N N . ASN A 1 187 ? 6.534 -8.256 -12.170 1.00 79.25 187 ASN A N 1
ATOM 1591 C CA . ASN A 1 187 ? 7.281 -9.463 -12.445 1.00 79.25 187 ASN A CA 1
ATOM 1592 C C . ASN A 1 187 ? 7.950 -9.310 -13.807 1.00 79.25 187 ASN A C 1
ATOM 1594 O O . ASN A 1 187 ? 7.319 -8.935 -14.798 1.00 79.25 187 ASN A O 1
ATOM 1598 N N . SER A 1 188 ? 9.240 -9.617 -13.842 1.00 83.88 188 SER A N 1
ATOM 1599 C CA . SER A 1 188 ? 10.010 -9.603 -15.073 1.00 83.88 188 SER A CA 1
ATOM 1600 C C . SER A 1 188 ? 10.120 -11.005 -15.663 1.00 83.88 188 SER A C 1
ATOM 1602 O O . SER A 1 188 ? 10.352 -11.978 -14.940 1.00 83.88 188 SER A O 1
ATOM 1604 N N . LEU A 1 189 ? 10.002 -11.116 -16.985 1.00 84.69 189 LEU A N 1
ATOM 1605 C CA . LEU A 1 189 ? 10.324 -12.345 -17.713 1.00 84.69 189 LEU A CA 1
ATOM 1606 C C . LEU A 1 189 ? 11.830 -12.520 -17.927 1.00 84.69 189 LEU A C 1
ATOM 1608 O O . LEU A 1 189 ? 12.294 -13.642 -18.112 1.00 84.69 189 LEU A O 1
ATOM 1612 N N . GLY A 1 190 ? 12.586 -11.424 -17.890 1.00 88.62 190 GLY A N 1
ATOM 1613 C CA . GLY A 1 190 ? 14.011 -11.385 -18.192 1.00 88.62 190 GLY A CA 1
ATOM 1614 C C . GLY A 1 190 ? 14.527 -9.951 -18.239 1.00 88.62 190 GLY A C 1
ATOM 1615 O O . GLY A 1 190 ? 13.935 -9.040 -17.666 1.00 88.62 190 GLY A O 1
ATOM 1616 N N . ALA A 1 191 ? 15.635 -9.722 -18.916 1.00 92.12 191 ALA A N 1
ATOM 1617 C CA . ALA A 1 191 ? 16.165 -8.390 -19.125 1.00 92.12 191 ALA A CA 1
ATOM 1618 C C . ALA A 1 191 ? 16.718 -8.250 -20.537 1.00 92.12 191 ALA A C 1
ATOM 1620 O O . ALA A 1 191 ? 17.315 -9.182 -21.071 1.00 92.12 191 ALA A O 1
ATOM 1621 N N . ILE A 1 192 ? 16.546 -7.063 -21.101 1.00 94.94 192 ILE A N 1
ATOM 1622 C CA . ILE A 1 192 ? 17.255 -6.599 -22.285 1.00 94.94 192 ILE A CA 1
ATOM 1623 C C . ILE A 1 192 ? 18.529 -5.927 -21.790 1.00 94.94 192 ILE A C 1
ATOM 1625 O O . ILE A 1 192 ? 18.464 -5.030 -20.948 1.00 94.94 192 ILE A O 1
ATOM 1629 N N . VAL A 1 193 ? 19.681 -6.378 -22.266 1.00 95.81 193 VAL A N 1
ATOM 1630 C CA . VAL A 1 193 ? 20.986 -5.808 -21.937 1.00 95.81 193 VAL A CA 1
ATOM 1631 C C . VAL A 1 193 ? 21.410 -4.891 -23.065 1.00 95.81 193 VAL A C 1
ATOM 1633 O O . VAL A 1 193 ? 21.391 -5.281 -24.233 1.00 95.81 193 VA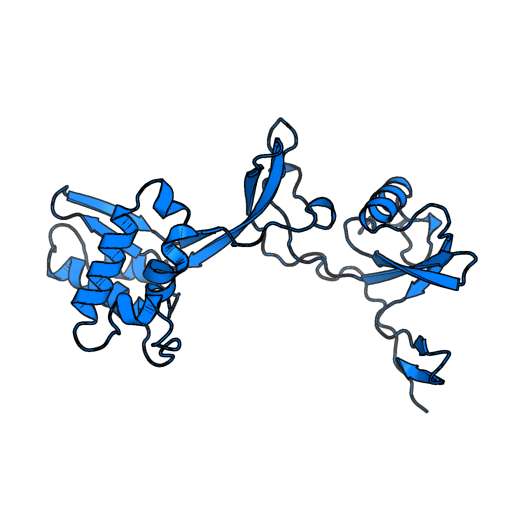L A O 1
ATOM 1636 N N . PHE A 1 194 ? 21.846 -3.701 -22.686 1.00 97.06 194 PHE A N 1
ATOM 1637 C CA . PHE A 1 194 ? 22.439 -2.723 -23.573 1.00 97.06 194 PHE A CA 1
ATOM 1638 C C . PHE A 1 194 ? 23.904 -2.519 -23.217 1.00 97.06 194 PHE A C 1
ATOM 1640 O O . PHE A 1 194 ? 24.287 -2.639 -22.049 1.00 97.06 194 PHE A O 1
ATOM 1647 N N . LYS A 1 195 ? 24.711 -2.191 -24.219 1.00 96.25 195 LYS A N 1
ATOM 1648 C CA . LYS A 1 195 ? 26.153 -2.015 -24.091 1.00 96.25 195 LYS A CA 1
ATOM 1649 C C . LYS A 1 195 ? 26.594 -0.782 -24.871 1.00 96.25 195 LYS A C 1
ATOM 1651 O O . LYS A 1 195 ? 26.128 -0.579 -25.987 1.00 96.25 195 LYS A O 1
ATOM 1656 N N . ASN A 1 196 ? 27.500 0.011 -24.308 1.00 96.31 196 ASN A N 1
ATOM 1657 C CA . ASN A 1 196 ? 28.125 1.123 -25.026 1.00 96.31 196 ASN A CA 1
ATOM 1658 C C . ASN A 1 196 ? 29.549 0.791 -25.511 1.00 96.31 196 ASN A C 1
ATOM 1660 O O . ASN A 1 196 ? 30.128 -0.251 -25.180 1.00 96.31 196 ASN A O 1
ATOM 1664 N N . ALA A 1 197 ? 30.150 1.718 -26.263 1.00 95.12 197 ALA A N 1
ATOM 1665 C CA . ALA A 1 197 ? 31.516 1.590 -26.782 1.00 95.12 197 ALA A CA 1
ATOM 1666 C C . ALA A 1 197 ? 32.593 1.445 -25.683 1.00 95.12 197 ALA A C 1
ATOM 1668 O O . ALA A 1 197 ? 33.661 0.890 -25.934 1.00 95.12 197 ALA A O 1
ATOM 1669 N N . ARG A 1 198 ? 32.308 1.888 -24.448 1.00 94.56 198 ARG A N 1
ATOM 1670 C CA . ARG A 1 198 ? 33.197 1.750 -23.278 1.00 94.56 198 ARG A CA 1
ATOM 1671 C C . ARG A 1 198 ? 33.066 0.397 -22.572 1.00 94.56 198 ARG A C 1
ATOM 1673 O O . ARG A 1 198 ? 33.719 0.178 -21.559 1.00 94.56 198 ARG A O 1
ATOM 1680 N N . ASN A 1 199 ? 32.272 -0.531 -23.113 1.00 90.38 199 ASN A N 1
ATOM 1681 C CA . ASN A 1 199 ? 31.909 -1.802 -22.476 1.00 90.38 199 ASN A CA 1
ATOM 1682 C C . ASN A 1 199 ? 31.165 -1.638 -21.139 1.00 90.38 199 ASN A C 1
ATOM 1684 O O . ASN A 1 199 ? 31.200 -2.541 -20.304 1.00 90.38 199 ASN A O 1
ATOM 1688 N N . GLU A 1 200 ? 30.465 -0.526 -20.941 1.00 92.31 200 GLU A N 1
ATOM 1689 C CA . GLU A 1 200 ? 29.533 -0.379 -19.829 1.00 92.31 200 GLU A CA 1
ATOM 1690 C C . GLU A 1 200 ? 28.212 -1.054 -20.206 1.00 92.31 200 GLU A C 1
ATOM 1692 O O . GLU A 1 200 ? 27.755 -0.953 -21.348 1.00 92.31 200 GLU A O 1
ATOM 1697 N N . TYR A 1 201 ? 27.592 -1.744 -19.246 1.00 92.94 201 TYR A N 1
ATOM 1698 C CA . TYR A 1 201 ? 26.343 -2.472 -19.458 1.00 92.94 201 TYR A CA 1
ATOM 1699 C C . TYR A 1 201 ? 25.217 -1.852 -18.640 1.00 92.94 201 TYR A C 1
ATOM 1701 O O . TYR A 1 201 ? 25.363 -1.603 -17.443 1.00 92.94 201 TYR A O 1
ATOM 1709 N N . LYS A 1 202 ? 24.064 -1.668 -19.277 1.00 96.12 202 LYS A N 1
ATOM 1710 C CA . LYS A 1 202 ? 22.804 -1.307 -18.618 1.00 96.12 202 LYS A CA 1
ATOM 1711 C C . LYS A 1 202 ? 21.737 -2.322 -18.989 1.00 96.12 202 LYS A C 1
ATOM 1713 O O . LYS A 1 202 ? 21.887 -3.073 -19.951 1.00 96.12 202 LYS A O 1
ATOM 1718 N N . LYS A 1 203 ? 20.665 -2.390 -18.205 1.00 94.06 203 LYS A N 1
ATOM 1719 C CA . LYS A 1 203 ? 19.598 -3.362 -18.438 1.00 94.06 203 LYS A CA 1
ATOM 1720 C C . LYS A 1 203 ? 18.221 -2.756 -18.253 1.00 94.06 203 LYS A C 1
ATOM 1722 O O . LYS A 1 203 ? 18.030 -1.900 -17.395 1.00 94.06 203 LYS A O 1
ATOM 1727 N N . LEU A 1 204 ? 17.273 -3.284 -19.011 1.00 93.19 204 LEU A N 1
ATOM 1728 C CA . LEU A 1 204 ? 15.855 -2.980 -18.914 1.00 93.19 204 LEU A CA 1
ATOM 1729 C C . LEU A 1 204 ? 15.087 -4.276 -18.641 1.00 93.19 204 LEU A C 1
ATOM 1731 O O . LEU A 1 204 ? 15.328 -5.288 -19.295 1.00 93.19 204 LEU A O 1
ATOM 1735 N N . ALA A 1 205 ? 14.189 -4.273 -17.659 1.00 90.75 205 ALA A N 1
ATOM 1736 C CA . ALA A 1 205 ? 13.395 -5.454 -17.324 1.00 90.75 205 ALA A CA 1
ATOM 1737 C C . ALA A 1 205 ? 12.309 -5.711 -18.382 1.00 90.75 205 ALA A C 1
ATOM 1739 O O . ALA A 1 205 ? 11.589 -4.793 -18.765 1.00 90.75 205 ALA A O 1
ATOM 1740 N N . ILE A 1 206 ? 12.152 -6.965 -18.818 1.00 89.06 206 ILE A N 1
ATOM 1741 C CA . ILE A 1 206 ? 11.080 -7.371 -19.738 1.00 89.06 206 ILE A CA 1
ATOM 1742 C C . ILE A 1 206 ? 9.794 -7.572 -18.939 1.00 89.06 206 ILE A C 1
ATOM 1744 O O . ILE A 1 206 ? 9.592 -8.619 -18.320 1.00 89.06 206 ILE A O 1
ATOM 1748 N N . ASN A 1 207 ? 8.921 -6.570 -18.953 1.00 86.06 207 ASN A N 1
ATOM 1749 C CA . ASN A 1 207 ? 7.660 -6.560 -18.216 1.00 86.06 207 ASN A CA 1
ATOM 1750 C C . ASN A 1 207 ? 6.529 -5.919 -19.051 1.00 86.06 207 ASN A C 1
ATOM 1752 O O . ASN A 1 207 ? 6.720 -5.567 -20.216 1.00 86.06 207 ASN A O 1
ATOM 1756 N N . GLY A 1 208 ? 5.348 -5.744 -18.447 1.00 79.44 208 GLY A N 1
ATOM 1757 C CA . GLY A 1 208 ? 4.168 -5.183 -19.125 1.00 79.44 208 GLY A CA 1
ATOM 1758 C C . GLY A 1 208 ? 4.289 -3.718 -19.563 1.00 79.44 208 GLY A C 1
ATOM 1759 O O . GLY A 1 208 ? 3.401 -3.230 -20.255 1.00 79.44 208 GLY A O 1
ATOM 1760 N N . GLN A 1 209 ? 5.361 -3.018 -19.183 1.00 83.56 209 GLN A N 1
ATOM 1761 C CA . GLN A 1 209 ? 5.631 -1.654 -19.630 1.00 83.56 209 GLN A CA 1
ATOM 1762 C C . GLN A 1 209 ? 6.235 -1.611 -21.035 1.00 83.56 209 GLN A C 1
ATOM 1764 O O . GLN A 1 209 ? 6.033 -0.627 -21.735 1.00 83.56 209 GLN A O 1
ATOM 1769 N N . ILE A 1 210 ? 6.963 -2.651 -21.455 1.00 86.25 210 ILE A N 1
ATOM 1770 C CA . ILE A 1 210 ? 7.664 -2.681 -22.752 1.00 86.25 210 ILE A CA 1
ATOM 1771 C C . ILE A 1 210 ? 7.266 -3.858 -23.643 1.00 86.25 210 ILE A C 1
ATOM 1773 O O . ILE A 1 210 ? 7.526 -3.826 -24.842 1.00 86.25 210 ILE A O 1
ATOM 1777 N N . ALA A 1 211 ? 6.641 -4.892 -23.076 1.00 83.88 211 ALA A N 1
ATOM 1778 C CA . ALA A 1 211 ? 6.209 -6.080 -23.801 1.00 83.88 211 ALA A CA 1
ATOM 1779 C C . ALA A 1 211 ? 4.688 -6.095 -24.006 1.00 83.88 211 ALA A C 1
ATOM 1781 O O . ALA A 1 211 ? 3.917 -5.804 -23.087 1.00 83.88 211 ALA A O 1
ATOM 1782 N N . THR A 1 212 ? 4.257 -6.512 -25.197 1.00 77.31 212 THR A N 1
ATOM 1783 C CA . THR A 1 212 ? 2.840 -6.681 -25.547 1.00 77.31 212 THR A CA 1
ATOM 1784 C C . THR A 1 212 ? 2.445 -8.146 -25.381 1.00 77.31 212 THR A C 1
ATOM 1786 O O . THR A 1 212 ? 2.492 -8.944 -26.315 1.00 77.31 212 THR A O 1
ATOM 1789 N N . PHE A 1 213 ? 2.080 -8.537 -24.160 1.00 72.44 213 PHE A N 1
ATOM 1790 C CA . PHE A 1 213 ? 1.665 -9.915 -23.893 1.00 72.44 213 PHE A CA 1
ATOM 1791 C C . PHE A 1 213 ? 0.347 -10.256 -24.593 1.00 72.44 213 PHE A C 1
ATOM 1793 O O . PHE A 1 213 ? -0.624 -9.512 -24.491 1.00 72.44 213 PHE A O 1
ATOM 1800 N N . GLY A 1 214 ? 0.310 -11.414 -25.257 1.00 68.38 214 GLY A N 1
ATOM 1801 C CA . GLY A 1 214 ? -0.878 -11.916 -25.953 1.00 68.38 214 GLY A CA 1
ATOM 1802 C C . GLY A 1 214 ? -0.943 -11.578 -27.445 1.00 68.38 214 GLY A C 1
ATOM 1803 O O . GLY A 1 214 ? -1.823 -12.098 -28.123 1.00 68.38 214 GLY A O 1
ATOM 1804 N N . ASP A 1 215 ? -0.011 -10.777 -27.971 1.00 76.69 215 ASP A N 1
ATOM 1805 C CA . ASP A 1 215 ? 0.144 -10.605 -29.417 1.00 76.69 215 ASP A CA 1
ATOM 1806 C C . ASP A 1 215 ? 0.839 -11.847 -30.019 1.00 76.69 215 ASP A C 1
ATOM 1808 O O . ASP A 1 215 ? 1.966 -12.158 -29.624 1.00 76.69 215 ASP A O 1
ATOM 1812 N N . PRO A 1 216 ? 0.212 -12.576 -30.964 1.00 75.25 216 PRO A N 1
ATOM 1813 C CA . PRO A 1 216 ? 0.817 -13.752 -31.590 1.00 75.25 216 PRO A CA 1
ATOM 1814 C C . PRO A 1 216 ? 2.067 -13.437 -32.425 1.00 75.25 216 PRO A C 1
ATOM 1816 O O . PRO A 1 216 ? 2.825 -14.353 -32.738 1.00 75.25 216 PRO A O 1
ATOM 1819 N N . LYS A 1 217 ? 2.290 -12.171 -32.800 1.00 77.94 217 LYS A N 1
ATOM 1820 C CA . LYS A 1 217 ? 3.482 -11.724 -33.536 1.00 77.94 217 LYS A CA 1
ATOM 1821 C C . LYS A 1 217 ? 4.626 -11.296 -32.615 1.00 77.94 217 LYS A C 1
ATOM 1823 O O . LYS A 1 217 ? 5.738 -11.090 -33.096 1.00 77.94 217 LYS A O 1
ATOM 1828 N N . PHE A 1 218 ? 4.377 -11.159 -31.313 1.00 81.69 218 PHE A N 1
ATOM 1829 C CA . PHE A 1 218 ? 5.394 -10.748 -30.354 1.00 81.69 218 PHE A CA 1
ATOM 1830 C C . PHE A 1 218 ? 6.331 -11.912 -30.014 1.00 81.69 218 PHE A C 1
ATOM 1832 O O . PHE A 1 218 ? 5.898 -12.963 -29.534 1.00 81.69 218 PHE A O 1
ATOM 1839 N N . ASN A 1 219 ? 7.634 -11.702 -30.205 1.00 84.38 219 ASN A N 1
ATOM 1840 C CA . ASN A 1 219 ? 8.672 -12.659 -29.851 1.00 84.38 219 ASN A CA 1
ATOM 1841 C C . ASN A 1 219 ? 9.624 -12.035 -28.827 1.00 84.38 219 ASN A C 1
ATOM 1843 O O . ASN A 1 219 ? 10.491 -11.238 -29.161 1.00 84.38 219 ASN A O 1
ATOM 1847 N N . PHE A 1 220 ? 9.523 -12.451 -27.566 1.00 80.56 220 PHE A N 1
ATOM 1848 C CA . PHE A 1 220 ? 10.328 -11.876 -26.486 1.00 80.56 220 PHE A CA 1
ATOM 1849 C C . PHE A 1 220 ? 11.854 -12.075 -26.647 1.00 80.56 220 PHE A C 1
ATOM 1851 O O . PHE A 1 220 ? 12.610 -11.415 -25.932 1.00 80.56 220 PHE A O 1
ATOM 1858 N N . GLU A 1 221 ? 12.307 -12.955 -27.550 1.00 84.31 221 GLU A N 1
ATOM 1859 C CA . GLU A 1 221 ? 13.724 -13.154 -27.910 1.00 84.31 221 GLU A CA 1
ATOM 1860 C C . GLU A 1 221 ? 14.168 -12.321 -29.130 1.00 84.31 221 GLU A C 1
ATOM 1862 O O . GLU A 1 221 ? 15.339 -12.361 -29.500 1.00 84.31 221 GLU A O 1
ATOM 1867 N N . ASP A 1 222 ? 13.266 -11.554 -29.748 1.00 89.19 222 ASP A N 1
ATOM 1868 C CA . ASP A 1 222 ? 13.557 -10.643 -30.856 1.00 89.19 222 ASP A CA 1
ATOM 1869 C C . ASP A 1 222 ? 13.338 -9.191 -30.421 1.00 89.19 222 ASP A C 1
ATOM 1871 O O . ASP A 1 222 ? 12.209 -8.770 -30.155 1.00 89.19 222 ASP A O 1
ATOM 1875 N N . PHE A 1 223 ? 14.426 -8.415 -30.380 1.00 91.44 223 PHE A N 1
ATOM 1876 C CA . PHE A 1 223 ? 14.411 -7.009 -29.973 1.00 91.44 223 PHE A CA 1
ATOM 1877 C C . PHE A 1 223 ? 13.520 -6.146 -30.868 1.00 91.44 223 PHE A C 1
ATOM 1879 O O . PHE A 1 223 ? 12.867 -5.232 -30.366 1.00 91.44 223 PHE A O 1
ATOM 1886 N N . ASN A 1 224 ? 13.418 -6.471 -32.159 1.00 90.75 224 ASN A N 1
ATOM 1887 C CA . ASN A 1 224 ? 12.618 -5.698 -33.109 1.00 90.75 224 ASN A CA 1
ATOM 1888 C C . ASN A 1 224 ? 11.112 -5.926 -32.944 1.00 90.75 224 ASN A C 1
ATOM 1890 O O . ASN A 1 224 ? 10.318 -5.110 -33.404 1.00 90.75 224 ASN A O 1
ATOM 1894 N N . SER A 1 225 ? 10.707 -7.002 -32.264 1.00 89.31 225 SER A N 1
ATOM 1895 C CA . SER A 1 225 ? 9.294 -7.272 -31.984 1.00 89.31 225 SER A CA 1
ATOM 1896 C C . SER A 1 225 ? 8.731 -6.435 -30.825 1.00 89.31 225 SER A C 1
ATOM 1898 O O . SER A 1 225 ? 7.517 -6.401 -30.619 1.00 89.31 225 SER A O 1
ATOM 1900 N N . TYR A 1 226 ? 9.595 -5.759 -30.058 1.00 89.56 226 TYR A N 1
ATOM 1901 C CA . TYR A 1 226 ? 9.183 -4.859 -28.983 1.00 89.56 226 TYR A CA 1
ATOM 1902 C C . TYR A 1 226 ? 8.684 -3.521 -29.534 1.00 89.56 226 TYR A C 1
ATOM 1904 O O . TYR A 1 226 ? 9.109 -3.053 -30.591 1.00 89.56 226 TYR A O 1
ATOM 1912 N N . ASP A 1 227 ? 7.822 -2.868 -28.757 1.00 88.44 227 ASP A N 1
ATOM 1913 C CA . ASP A 1 227 ? 7.378 -1.499 -29.008 1.00 88.44 227 ASP A CA 1
ATOM 1914 C C . ASP A 1 227 ? 8.557 -0.528 -28.818 1.00 88.44 227 ASP A C 1
ATOM 1916 O O . ASP A 1 227 ? 8.939 -0.203 -27.689 1.00 88.44 227 ASP A O 1
ATOM 1920 N N . GLN A 1 228 ? 9.162 -0.095 -29.927 1.00 90.44 228 GLN A N 1
ATOM 1921 C CA . GLN A 1 228 ? 10.387 0.710 -29.907 1.00 90.44 228 GLN A CA 1
ATOM 1922 C C . GLN A 1 228 ? 10.187 2.084 -29.257 1.00 90.44 228 GLN A C 1
ATOM 1924 O O . GLN A 1 228 ? 11.101 2.588 -28.603 1.00 90.44 228 GLN A O 1
ATOM 19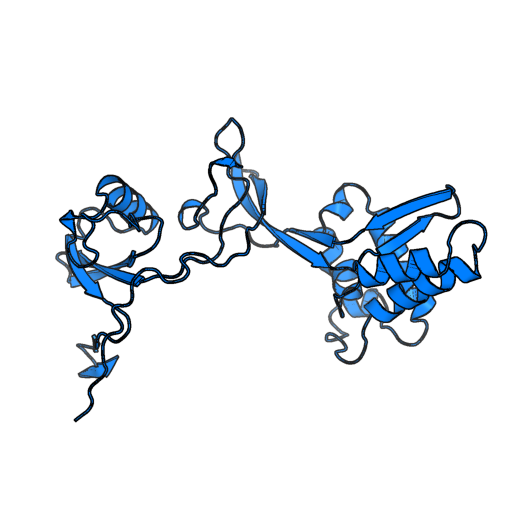29 N N . GLU A 1 229 ? 8.994 2.677 -29.361 1.00 91.19 229 GLU A N 1
ATOM 1930 C CA . GLU A 1 229 ? 8.686 3.940 -28.682 1.00 91.19 229 GLU A CA 1
ATOM 1931 C C . GLU A 1 229 ? 8.730 3.758 -27.164 1.00 91.19 229 GLU A C 1
ATOM 1933 O O . GLU A 1 229 ? 9.364 4.545 -26.454 1.00 91.19 229 GLU A O 1
ATOM 1938 N N . LYS A 1 230 ? 8.128 2.674 -26.656 1.00 90.56 230 LYS A N 1
ATOM 1939 C CA . LYS A 1 230 ? 8.194 2.345 -25.226 1.00 90.56 230 LYS A CA 1
ATOM 1940 C C . LYS A 1 230 ? 9.607 1.985 -24.789 1.00 90.56 230 LYS A C 1
ATOM 1942 O O . LYS A 1 230 ? 10.026 2.428 -23.721 1.00 90.56 230 LYS A O 1
ATOM 1947 N N . ILE A 1 231 ? 10.355 1.230 -25.593 1.00 93.62 231 ILE A N 1
ATOM 1948 C CA . ILE A 1 231 ? 11.763 0.925 -25.303 1.00 93.62 231 ILE A CA 1
ATOM 1949 C C . ILE A 1 231 ? 12.560 2.217 -25.134 1.00 93.62 231 ILE A C 1
ATOM 1951 O O . ILE A 1 231 ? 13.226 2.375 -24.114 1.00 93.62 231 ILE A O 1
ATOM 1955 N N . ASN A 1 232 ? 12.451 3.161 -26.067 1.00 93.00 232 ASN A N 1
ATOM 1956 C CA . ASN A 1 232 ? 13.173 4.432 -26.004 1.00 93.00 232 ASN A CA 1
ATOM 1957 C C . ASN A 1 232 ? 12.734 5.295 -24.814 1.00 93.00 232 ASN A C 1
ATOM 1959 O O . ASN A 1 232 ? 13.581 5.833 -24.097 1.00 93.00 232 ASN A O 1
ATOM 1963 N N . TYR A 1 233 ? 11.428 5.371 -24.546 1.00 92.94 233 TYR A N 1
ATOM 1964 C CA . TYR A 1 233 ? 10.900 6.064 -23.371 1.00 92.94 233 TYR A CA 1
ATOM 1965 C C . TYR A 1 233 ? 11.491 5.501 -22.070 1.00 92.94 233 TYR A C 1
ATOM 1967 O O . TYR A 1 233 ? 12.028 6.249 -21.251 1.00 92.94 233 TYR A O 1
ATOM 1975 N N . TYR A 1 234 ? 11.449 4.179 -21.882 1.00 93.06 234 TYR A N 1
ATOM 1976 C CA . TYR A 1 234 ? 11.953 3.564 -20.657 1.00 93.06 234 TYR A CA 1
ATOM 1977 C C . TYR A 1 234 ? 13.483 3.535 -20.594 1.00 93.06 234 TYR A C 1
ATOM 1979 O O . TYR A 1 234 ? 14.031 3.697 -19.508 1.00 93.06 234 TYR A O 1
ATOM 1987 N N . LYS A 1 235 ? 14.196 3.435 -21.722 1.00 94.56 235 LYS A N 1
ATOM 1988 C CA . LYS A 1 235 ? 15.646 3.671 -21.777 1.00 94.56 235 LYS A CA 1
ATOM 1989 C C . LYS A 1 235 ? 15.990 5.017 -21.136 1.00 94.56 235 LYS A C 1
ATOM 1991 O O . LYS A 1 235 ? 16.802 5.043 -20.217 1.00 94.56 235 LYS A O 1
ATOM 1996 N N . ASN A 1 236 ? 15.303 6.095 -21.517 1.00 92.88 236 ASN A N 1
ATOM 1997 C CA . ASN A 1 236 ? 15.499 7.417 -20.915 1.00 92.88 236 ASN A CA 1
ATOM 1998 C C . ASN A 1 236 ? 15.185 7.419 -19.402 1.00 92.88 236 ASN A C 1
ATOM 2000 O O . ASN A 1 236 ? 16.030 7.823 -18.606 1.00 92.88 236 ASN A O 1
ATOM 2004 N N . VAL A 1 237 ? 14.034 6.871 -18.985 1.00 91.69 237 VAL A N 1
ATOM 2005 C CA . VAL A 1 237 ? 13.646 6.773 -17.557 1.00 91.69 237 VAL A CA 1
ATOM 2006 C C . VAL A 1 237 ? 14.700 6.046 -16.705 1.00 91.69 237 VAL A C 1
ATOM 2008 O O . VAL A 1 237 ? 14.932 6.417 -15.555 1.00 91.69 237 VAL A O 1
ATOM 2011 N N . TYR A 1 238 ? 15.361 5.025 -17.256 1.00 91.50 238 TYR A N 1
ATOM 2012 C CA . TYR A 1 238 ? 16.420 4.266 -16.579 1.00 91.50 238 TYR A CA 1
ATOM 2013 C C . TYR A 1 238 ? 17.841 4.786 -16.871 1.00 91.50 238 TYR A C 1
ATOM 2015 O O . TYR A 1 238 ? 18.822 4.122 -16.527 1.00 91.50 238 TYR A O 1
ATOM 2023 N N . GLY A 1 239 ? 17.977 5.963 -17.491 1.00 92.94 239 GLY A N 1
ATOM 2024 C CA . GLY A 1 239 ? 19.266 6.594 -17.778 1.00 92.94 239 GLY A CA 1
ATOM 2025 C C . GLY A 1 239 ? 20.120 5.830 -18.793 1.00 92.94 239 GLY A C 1
ATOM 2026 O O . GLY A 1 239 ? 21.344 5.851 -18.700 1.00 92.94 239 GLY A O 1
ATOM 2027 N N . ILE A 1 240 ? 19.506 5.106 -19.724 1.00 95.31 240 ILE A N 1
ATOM 2028 C CA . ILE A 1 240 ? 20.147 4.406 -20.841 1.00 95.31 240 ILE A CA 1
ATOM 2029 C C . ILE A 1 240 ? 20.082 5.325 -22.067 1.00 95.31 240 ILE A C 1
ATOM 2031 O O . ILE A 1 240 ? 19.091 5.332 -22.791 1.00 95.31 240 ILE A O 1
ATOM 2035 N N . ASP A 1 241 ? 21.119 6.126 -22.281 1.00 92.81 241 ASP A N 1
ATOM 2036 C CA . ASP A 1 241 ? 21.184 7.058 -23.409 1.00 92.81 241 ASP A CA 1
ATOM 2037 C C . ASP A 1 241 ? 21.409 6.351 -24.768 1.00 92.81 241 ASP A C 1
ATOM 2039 O O . ASP A 1 241 ? 21.423 5.119 -24.886 1.00 92.81 241 ASP A O 1
ATOM 2043 N N . GLU A 1 242 ? 21.542 7.147 -25.827 1.00 92.81 242 GLU A N 1
ATOM 2044 C CA . GLU A 1 242 ? 21.699 6.678 -27.208 1.00 92.81 242 GLU A CA 1
ATOM 2045 C C . GLU A 1 242 ? 23.024 5.945 -27.459 1.00 92.81 242 GLU A C 1
ATOM 2047 O O . GLU A 1 242 ? 23.089 5.129 -28.373 1.00 92.81 242 GLU A O 1
ATOM 2052 N N . SER A 1 243 ? 24.052 6.150 -26.624 1.00 95.31 243 SER A N 1
ATOM 2053 C CA . SER A 1 243 ? 25.335 5.443 -26.758 1.00 95.31 243 SER A CA 1
ATOM 2054 C C . SER A 1 243 ? 25.251 3.955 -26.402 1.00 95.31 243 SER A C 1
ATOM 2056 O O . SER A 1 243 ? 26.185 3.199 -26.672 1.00 95.31 243 SER A O 1
ATOM 2058 N N . PHE A 1 244 ? 24.153 3.533 -25.768 1.00 96.69 244 PHE A N 1
ATOM 2059 C CA . PHE A 1 244 ? 23.893 2.154 -25.376 1.00 96.69 244 PHE A CA 1
ATOM 2060 C C . PHE A 1 244 ? 23.042 1.442 -26.434 1.00 96.69 244 PHE A C 1
ATOM 2062 O O . PHE A 1 244 ? 21.831 1.672 -26.549 1.00 96.69 244 PHE A O 1
ATOM 2069 N N . GLU A 1 245 ? 23.667 0.513 -27.150 1.00 95.62 245 GLU A N 1
ATOM 2070 C CA . GLU A 1 245 ? 23.034 -0.324 -28.170 1.00 95.62 245 GLU A CA 1
ATOM 2071 C C . GLU A 1 245 ? 22.576 -1.662 -27.588 1.00 95.62 245 GLU A C 1
ATOM 2073 O O . GLU A 1 245 ? 23.081 -2.117 -26.557 1.00 95.62 245 GLU A O 1
ATOM 2078 N N . PHE A 1 246 ? 21.598 -2.301 -28.234 1.00 96.38 246 PHE A N 1
ATOM 2079 C CA . PHE A 1 246 ? 21.164 -3.643 -27.854 1.00 96.38 246 PHE A CA 1
ATOM 2080 C C . PHE A 1 246 ? 22.345 -4.623 -27.914 1.00 96.38 246 PHE A C 1
ATOM 2082 O O . PHE A 1 246 ? 23.081 -4.665 -28.896 1.00 96.38 246 PHE A O 1
ATOM 2089 N N . TYR A 1 247 ? 22.507 -5.428 -26.864 1.00 95.00 247 TYR A N 1
ATOM 2090 C CA . TYR A 1 247 ? 23.577 -6.417 -26.774 1.00 95.00 247 TYR A CA 1
ATOM 2091 C C . TYR A 1 247 ? 23.041 -7.845 -26.710 1.00 95.00 247 TYR A C 1
ATOM 2093 O O . TYR A 1 247 ? 23.440 -8.690 -27.507 1.00 95.00 247 TYR A O 1
ATOM 2101 N N . THR A 1 248 ? 22.169 -8.145 -25.744 1.00 93.56 248 THR A N 1
ATOM 2102 C CA . THR A 1 248 ? 21.609 -9.495 -25.582 1.00 93.56 248 THR A CA 1
ATOM 2103 C C . THR A 1 248 ? 20.388 -9.504 -24.666 1.00 93.56 248 THR A C 1
ATOM 2105 O O . THR A 1 248 ? 20.088 -8.515 -23.997 1.00 93.56 248 THR A O 1
ATOM 2108 N N . PHE A 1 249 ? 19.718 -10.650 -24.577 1.00 92.50 249 PHE A N 1
ATOM 2109 C CA . PHE A 1 249 ? 18.703 -10.930 -23.569 1.00 92.50 249 PHE A CA 1
ATOM 2110 C C . PHE A 1 249 ? 19.260 -11.817 -22.451 1.00 92.50 249 PHE A C 1
ATOM 2112 O O . PHE A 1 249 ? 20.059 -12.721 -22.689 1.00 92.50 249 PHE A O 1
ATOM 2119 N N . ILE A 1 250 ? 18.795 -11.598 -21.222 1.00 90.12 250 ILE A N 1
ATOM 2120 C CA . ILE A 1 250 ? 19.067 -12.465 -20.070 1.00 90.12 250 ILE A CA 1
ATOM 2121 C C . ILE A 1 250 ? 17.738 -12.960 -19.508 1.00 90.12 250 ILE A C 1
ATOM 2123 O O . ILE A 1 250 ? 16.888 -12.167 -19.107 1.00 90.12 250 ILE A O 1
ATOM 2127 N N . PHE A 1 251 ? 17.576 -14.277 -19.408 1.00 87.62 251 PHE A N 1
ATOM 2128 C CA . PHE A 1 251 ? 16.388 -14.914 -18.833 1.00 87.62 251 PHE A CA 1
ATOM 2129 C C . PHE A 1 251 ? 16.715 -15.672 -17.540 1.00 87.62 251 PHE A C 1
ATOM 2131 O O . PHE A 1 251 ? 17.867 -16.067 -17.335 1.00 87.62 251 PHE A O 1
ATOM 2138 N N . PRO A 1 252 ? 15.727 -15.945 -16.669 1.00 83.50 252 PRO A N 1
ATOM 2139 C CA . PRO A 1 252 ? 15.928 -16.774 -15.486 1.00 83.50 252 PRO A CA 1
ATOM 2140 C C . PRO A 1 252 ? 16.595 -18.120 -15.808 1.00 83.50 252 PRO A C 1
ATOM 2142 O O . PRO A 1 252 ? 16.053 -18.951 -16.545 1.00 83.50 252 PRO A O 1
ATOM 2145 N N . GLY A 1 253 ? 17.766 -18.342 -15.208 1.00 77.62 253 GLY A N 1
ATOM 2146 C CA . GLY A 1 253 ? 18.597 -19.528 -15.424 1.00 77.62 253 GLY A CA 1
ATOM 2147 C C . GLY A 1 253 ? 19.705 -19.359 -16.468 1.00 77.62 253 GLY A C 1
ATOM 2148 O O . GLY A 1 253 ? 20.458 -20.305 -16.661 1.00 77.62 253 GLY A O 1
ATOM 2149 N N . THR A 1 254 ? 19.823 -18.192 -17.108 1.00 83.06 254 THR A N 1
ATOM 2150 C CA . THR A 1 254 ? 20.998 -17.834 -17.923 1.00 83.06 254 THR A CA 1
ATOM 2151 C C . THR A 1 254 ? 22.222 -17.742 -17.019 1.00 83.06 254 THR A C 1
ATOM 2153 O O . THR A 1 254 ? 22.152 -17.084 -15.985 1.00 83.06 254 THR A O 1
ATOM 2156 N N . THR A 1 255 ? 23.317 -18.395 -17.399 1.00 81.62 255 THR A N 1
ATOM 2157 C CA . THR A 1 255 ? 24.596 -18.319 -16.683 1.00 81.62 255 THR A CA 1
ATOM 2158 C C . THR A 1 255 ? 25.387 -17.114 -17.165 1.00 81.62 255 THR A C 1
ATOM 2160 O O . THR A 1 255 ? 25.576 -16.935 -18.370 1.00 81.62 255 THR A O 1
ATOM 2163 N N . LEU A 1 256 ? 25.866 -16.307 -16.228 1.00 82.69 256 LEU A N 1
ATOM 2164 C CA . LEU A 1 256 ? 26.741 -15.176 -16.486 1.00 82.69 256 LEU A CA 1
ATOM 2165 C C . LEU A 1 256 ? 28.154 -15.522 -16.019 1.00 82.69 256 LEU A C 1
ATOM 2167 O O . LEU A 1 256 ? 28.339 -16.242 -15.044 1.00 82.69 256 LEU A O 1
ATOM 2171 N N . VAL A 1 257 ? 29.161 -15.019 -16.727 1.00 82.06 257 VAL A N 1
ATOM 2172 C CA . VAL A 1 257 ? 30.566 -15.171 -16.334 1.00 82.06 257 VAL A CA 1
ATOM 2173 C C . VAL A 1 257 ? 31.081 -13.802 -15.929 1.00 82.06 257 VAL A C 1
ATOM 2175 O O . VAL A 1 257 ? 31.107 -12.885 -16.756 1.00 82.06 257 VAL A O 1
ATOM 2178 N N . ASN A 1 258 ? 31.517 -13.663 -14.681 1.00 76.94 258 ASN A N 1
ATOM 2179 C CA . ASN A 1 258 ? 32.271 -12.489 -14.271 1.00 76.94 258 ASN A CA 1
ATOM 2180 C C . ASN A 1 258 ? 33.654 -12.545 -14.943 1.00 76.94 258 ASN A C 1
ATOM 2182 O O . ASN A 1 258 ? 34.406 -13.505 -14.775 1.00 76.94 258 ASN A O 1
ATOM 2186 N N . LYS A 1 259 ? 33.988 -11.540 -15.761 1.00 76.25 259 LYS A N 1
ATOM 2187 C CA . LYS A 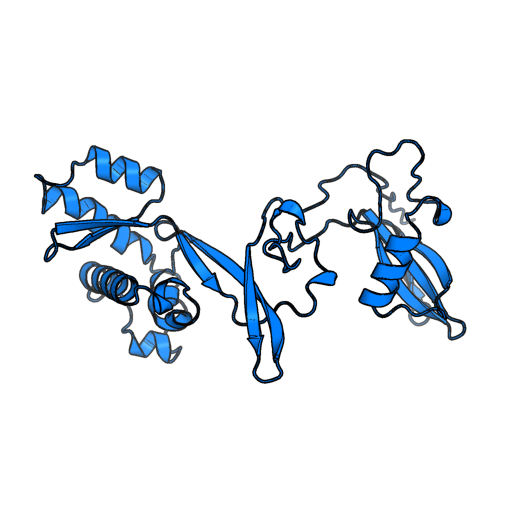1 259 ? 35.236 -11.560 -16.540 1.00 76.25 259 LYS A CA 1
ATOM 2188 C C . LYS A 1 259 ? 36.489 -11.444 -15.675 1.00 76.25 259 LYS A C 1
ATOM 2190 O O . LYS A 1 259 ? 37.508 -12.011 -16.084 1.00 76.25 259 LYS A O 1
ATOM 2195 N N . ASP A 1 260 ? 36.393 -10.773 -14.533 1.00 78.12 260 ASP A N 1
ATOM 2196 C CA . ASP A 1 260 ? 37.519 -10.478 -13.648 1.00 78.12 260 ASP A CA 1
ATOM 2197 C C . ASP A 1 260 ? 37.764 -11.642 -12.689 1.00 78.12 260 ASP A C 1
ATOM 2199 O O . ASP A 1 260 ? 38.884 -12.135 -12.585 1.00 78.12 260 ASP A O 1
ATOM 2203 N N . THR A 1 261 ? 36.702 -12.153 -12.058 1.00 81.12 261 THR A N 1
ATOM 2204 C CA . THR A 1 261 ? 36.813 -13.254 -11.084 1.00 81.12 261 THR A CA 1
ATOM 2205 C C . THR A 1 261 ? 36.735 -14.644 -11.717 1.00 81.12 261 THR A C 1
ATOM 2207 O O . THR A 1 261 ? 37.062 -15.631 -11.067 1.00 81.12 261 THR A O 1
ATOM 2210 N N . LYS A 1 262 ? 36.307 -14.744 -12.986 1.00 79.88 262 LYS A N 1
ATOM 2211 C CA . LYS A 1 262 ? 35.976 -16.003 -13.693 1.00 79.88 262 LYS A CA 1
ATOM 2212 C C . LYS A 1 262 ? 34.870 -16.830 -13.027 1.00 79.88 262 LYS A C 1
ATOM 2214 O O . LYS A 1 262 ? 34.632 -17.968 -13.430 1.00 79.88 262 LYS A O 1
ATOM 2219 N N . GLU A 1 263 ? 34.168 -16.264 -12.052 1.00 74.12 263 GLU A N 1
ATOM 2220 C CA . GLU A 1 263 ? 33.067 -16.931 -11.365 1.00 74.12 263 GLU A CA 1
ATOM 2221 C C . GLU A 1 263 ? 31.802 -16.969 -12.227 1.00 74.12 263 GLU A C 1
ATOM 2223 O O . GLU A 1 263 ? 31.534 -16.068 -13.030 1.00 74.12 263 GLU A O 1
ATOM 2228 N N . LEU A 1 264 ? 31.012 -18.027 -12.033 1.00 72.75 264 LEU A N 1
ATOM 2229 C CA . LEU A 1 264 ? 29.700 -18.195 -12.651 1.00 72.75 264 LEU A CA 1
ATOM 2230 C C . LEU A 1 264 ? 28.626 -17.605 -11.740 1.00 72.75 264 LEU A C 1
ATOM 2232 O O . LEU A 1 264 ? 28.526 -18.008 -10.580 1.00 72.75 264 LEU A O 1
ATOM 2236 N N . TRP A 1 265 ? 27.824 -16.686 -12.273 1.00 56.88 265 TRP A N 1
ATOM 2237 C CA . TRP A 1 265 ? 26.696 -16.045 -11.591 1.00 56.88 265 TRP A CA 1
ATOM 2238 C C . TRP A 1 265 ? 25.363 -16.440 -12.245 1.00 56.88 265 TRP A C 1
ATOM 2240 O O . TRP A 1 265 ? 25.314 -16.584 -13.491 1.00 56.88 265 TRP A O 1
#

Foldseek 3Di:
DDDFDFDLDPPDDFFDPDKWWWDWDQDPVRDTFIWTKDKDFLLPQQLNLLCLQAVVVQFPCCVPPVVVSVLLNVLLCVQCPPNDDDSVCSNVVVDDSPVPGRSSVSQLVVLCCCCVVPVVLDDNVRSVVLSVVSWGWDADPVVRDIDTHGITMGIDPDTDPDCVVWAFPQVPADPVSHGTITGPDTDFQWWFWWAAPVRDIDIDGHGPQWFDPPPPQADPQDPVSIDVVSVQVVCVVRVNDPRIDTDGIGGHRDWDADPPVRDID

pLDDT: mean 88.24, std 10.18, range [49.34, 98.06]

Radius of gyration: 25.81 Å; chains: 1; bounding box: 68×56×67 Å

Secondary structure (DSSP, 8-state):
----------S---B-S-EEEEEEEE-TTSPEEEEEEEEEETTT-TTHHHHHHTSGGGBTHHHH-HHHHHHHHHHHHHHTTTTS--HHHHHTT-S---TT--THHHHHHHHHHHHHH-TTT--HHHHHHHHHTTPEEEEETTTTEEEEESEEEEEEEEEPS-GGGSEE-GGGS-TT----EEES-B--S-EEEEE-TT--EEEEE-STTT--TT-TT--TT-GGGS-HHHHHHHHHHTT--TT-EEEEEE-TT---B-TTT--B-

Organism: NCBI:txid53558

Sequence (265 aa):
MFYRQTKRKTNRQLFKETIYSIETITNENGEKEYYKKEKINIINEKNIYYHLVKDRHTLIINKSNPEVIDKMIEIIEKYGEGKIPSRHEILNGKSSENKSINYNDFLKKYMNDLYVVFPDKFTKEYIEQMLTNKTFILYDEINDTVRNLKYLRVLNDKPIEDIRKNQVIKKFNAKDGTPKAFYEDFNSLGAIVFKNARNEYKKLAINGQIATFGDPKFNFEDFNSYDQEKINYYKNVYGIDESFEFYTFIFPGTTLVNKDTKELW